Protein AF-A0A9W5Z3S5-F1 (afdb_monomer)

Structure (mmCIF, N/CA/C/O backbone):
data_AF-A0A9W5Z3S5-F1
#
_entry.id   AF-A0A9W5Z3S5-F1
#
loop_
_atom_site.group_PDB
_atom_site.id
_atom_site.type_symbol
_atom_site.label_atom_id
_atom_site.label_alt_id
_atom_site.label_comp_id
_atom_site.label_asym_id
_atom_site.label_entity_id
_atom_site.label_seq_id
_atom_site.pdbx_PDB_ins_code
_atom_site.Cartn_x
_atom_site.Cartn_y
_atom_site.Cartn_z
_atom_site.occupancy
_atom_site.B_iso_or_equiv
_atom_site.auth_seq_id
_atom_site.auth_comp_id
_atom_site.auth_asym_id
_atom_site.auth_atom_id
_atom_site.pdbx_PDB_model_num
ATOM 1 N N . MET A 1 1 ? 68.981 2.416 -78.789 1.00 39.16 1 MET A N 1
ATOM 2 C CA . MET A 1 1 ? 68.168 3.653 -78.770 1.00 39.16 1 MET A CA 1
ATOM 3 C C . MET A 1 1 ? 66.715 3.224 -78.928 1.00 39.16 1 MET A C 1
ATOM 5 O O . MET A 1 1 ? 66.293 2.998 -80.044 1.00 39.16 1 MET A O 1
ATOM 9 N N . SER A 1 2 ? 65.974 2.811 -77.896 1.00 41.66 2 SER A N 1
ATOM 10 C CA . SER A 1 2 ? 65.792 3.374 -76.546 1.00 41.66 2 SER A CA 1
ATOM 11 C C . SER A 1 2 ? 65.303 4.817 -76.600 1.00 41.66 2 SER A C 1
ATOM 13 O O . SER A 1 2 ? 66.141 5.697 -76.754 1.00 41.66 2 SER A O 1
ATOM 15 N N . SER A 1 3 ? 63.979 5.016 -76.519 1.00 38.78 3 SER A N 1
ATOM 16 C CA . SER A 1 3 ? 63.366 6.175 -75.843 1.00 38.78 3 SER A CA 1
ATOM 17 C C . SER A 1 3 ? 61.828 6.122 -75.710 1.00 38.78 3 SER A C 1
ATOM 19 O O . SER A 1 3 ? 61.294 6.991 -75.041 1.00 38.78 3 SER A O 1
ATOM 21 N N . ASP A 1 4 ? 61.104 5.129 -76.250 1.00 40.50 4 ASP A N 1
ATOM 22 C CA . ASP A 1 4 ? 59.616 5.181 -76.253 1.00 40.50 4 ASP A CA 1
ATOM 23 C C . ASP A 1 4 ? 58.896 4.116 -75.405 1.00 40.50 4 ASP A C 1
ATOM 25 O O . ASP A 1 4 ? 57.680 3.966 -75.474 1.00 40.50 4 ASP A O 1
ATOM 29 N N . LYS A 1 5 ? 59.618 3.373 -74.556 1.00 38.88 5 LYS A N 1
ATOM 30 C CA . LYS A 1 5 ? 59.015 2.364 -73.654 1.00 38.88 5 LYS A CA 1
ATOM 31 C C . LYS A 1 5 ? 59.240 2.610 -72.158 1.00 38.88 5 LYS A C 1
ATOM 33 O O . LYS A 1 5 ? 58.981 1.719 -71.359 1.00 38.88 5 LYS A O 1
ATOM 38 N N . VAL A 1 6 ? 59.687 3.806 -71.765 1.00 35.25 6 VAL A N 1
ATOM 39 C CA . VAL A 1 6 ? 60.007 4.120 -70.353 1.00 35.25 6 VAL A CA 1
ATOM 40 C C . VAL A 1 6 ? 59.070 5.170 -69.730 1.00 35.25 6 VAL A C 1
ATOM 42 O O . VAL A 1 6 ? 59.099 5.371 -68.525 1.00 35.25 6 VAL A O 1
ATOM 45 N N . GLN A 1 7 ? 58.144 5.770 -70.484 1.00 34.22 7 GLN A N 1
ATOM 46 C CA . GLN A 1 7 ? 57.227 6.796 -69.951 1.00 34.22 7 GLN A CA 1
ATOM 47 C C . GLN A 1 7 ? 55.811 6.308 -69.592 1.00 34.22 7 GLN A C 1
ATOM 49 O O . GLN A 1 7 ? 54.911 7.118 -69.400 1.00 34.22 7 GLN A O 1
ATOM 54 N N . MET A 1 8 ? 55.597 4.995 -69.448 1.00 37.12 8 MET A N 1
ATOM 55 C CA . MET A 1 8 ? 54.307 4.432 -68.999 1.00 37.12 8 MET A CA 1
ATOM 56 C C . MET A 1 8 ? 54.409 3.622 -67.695 1.00 37.12 8 MET A C 1
ATOM 58 O O . MET A 1 8 ? 53.592 2.737 -67.459 1.00 37.12 8 MET A O 1
ATOM 62 N N . ALA A 1 9 ? 55.405 3.902 -66.846 1.00 38.78 9 ALA A N 1
ATOM 63 C CA . ALA A 1 9 ? 55.656 3.125 -65.625 1.00 38.78 9 ALA A CA 1
ATOM 64 C C . ALA A 1 9 ? 55.737 3.939 -64.316 1.00 38.78 9 ALA A C 1
ATOM 66 O O . ALA A 1 9 ? 56.076 3.371 -63.285 1.00 38.78 9 ALA A O 1
ATOM 67 N N . GLU A 1 10 ? 55.369 5.224 -64.304 1.00 41.22 10 GLU A N 1
ATOM 68 C CA . GLU A 1 10 ? 55.291 6.019 -63.063 1.00 41.22 10 GLU A CA 1
ATOM 69 C C . GLU A 1 10 ? 54.027 6.889 -63.012 1.00 41.22 10 GLU A C 1
ATOM 71 O O . GLU A 1 10 ? 54.067 8.106 -62.873 1.00 41.22 10 GLU A O 1
ATOM 76 N N . ALA A 1 11 ? 52.859 6.253 -63.079 1.00 39.47 11 ALA A N 1
ATOM 77 C CA . ALA A 1 11 ? 51.664 6.801 -62.440 1.00 39.47 11 ALA A CA 1
ATOM 78 C C . ALA A 1 11 ? 51.438 6.021 -61.142 1.00 39.47 11 ALA A C 1
ATOM 80 O O . ALA A 1 11 ? 50.462 5.292 -60.979 1.00 39.47 11 ALA A O 1
ATOM 81 N N . GLY A 1 12 ? 52.416 6.119 -60.235 1.00 40.25 12 GLY A N 1
ATOM 82 C CA . GLY A 1 12 ? 52.236 5.693 -58.857 1.00 40.25 12 GLY A CA 1
ATOM 83 C C . GLY A 1 12 ? 51.022 6.424 -58.300 1.00 40.25 12 GLY A C 1
ATOM 84 O O . GLY A 1 12 ? 50.966 7.653 -58.332 1.00 40.25 12 GLY A O 1
ATOM 85 N N . ASN A 1 13 ? 50.038 5.650 -57.853 1.00 47.41 13 ASN A N 1
ATOM 86 C CA . ASN A 1 13 ? 48.844 6.115 -57.172 1.00 47.41 13 ASN A CA 1
ATOM 87 C C . ASN A 1 13 ? 49.308 6.919 -55.945 1.00 47.41 13 ASN A C 1
ATOM 89 O O . ASN A 1 13 ? 49.625 6.341 -54.905 1.00 47.41 13 ASN A O 1
ATOM 93 N N . LYS A 1 14 ? 49.475 8.242 -56.093 1.00 48.75 14 LYS A N 1
ATOM 94 C CA . LYS A 1 14 ? 49.758 9.132 -54.968 1.00 48.75 14 LYS A CA 1
ATOM 95 C C . LYS A 1 14 ? 48.580 8.954 -54.032 1.00 48.75 14 LYS A C 1
ATOM 97 O O . LYS A 1 14 ? 47.471 9.340 -54.385 1.00 48.75 14 LYS A O 1
ATOM 102 N N . ALA A 1 15 ? 48.822 8.329 -52.883 1.00 54.03 15 ALA A N 1
ATOM 103 C CA . ALA A 1 15 ? 47.864 8.319 -51.796 1.00 54.03 15 ALA A CA 1
ATOM 104 C C . ALA A 1 15 ? 47.417 9.771 -51.591 1.00 54.03 15 ALA A C 1
ATOM 106 O O . ALA A 1 15 ? 48.254 10.626 -51.288 1.00 54.03 15 ALA A O 1
ATOM 107 N N . GLU A 1 16 ? 46.143 10.061 -51.879 1.00 56.78 16 GLU A N 1
ATOM 108 C CA . GLU A 1 16 ? 45.561 11.379 -51.650 1.00 56.78 16 GLU A CA 1
ATOM 109 C C . GLU A 1 16 ? 45.885 11.762 -50.210 1.00 56.78 16 GLU A C 1
ATOM 111 O O . GLU A 1 16 ? 45.524 11.052 -49.267 1.00 56.78 16 GLU A O 1
ATOM 116 N N . ALA A 1 17 ? 46.647 12.846 -50.049 1.00 62.31 17 ALA A N 1
ATOM 117 C CA . ALA A 1 17 ? 46.918 13.387 -48.732 1.00 62.31 17 ALA A CA 1
ATOM 118 C C . ALA A 1 17 ? 45.565 13.612 -48.039 1.00 62.31 17 ALA A C 1
ATOM 120 O O . ALA A 1 17 ? 44.637 14.097 -48.698 1.00 62.31 17 ALA A O 1
ATOM 121 N N . PRO A 1 18 ? 45.420 13.244 -46.751 1.00 65.12 18 PRO A N 1
ATOM 122 C CA . PRO A 1 18 ? 44.159 13.428 -46.056 1.00 65.12 18 PRO A CA 1
ATOM 123 C C . PRO A 1 18 ? 43.725 14.890 -46.216 1.00 65.12 18 PRO A C 1
ATOM 125 O O . PRO A 1 18 ? 44.566 15.786 -46.072 1.00 65.12 18 PRO A O 1
ATOM 128 N N . PRO A 1 19 ? 42.455 15.141 -46.579 1.00 75.12 19 PRO A N 1
ATOM 129 C CA . PRO A 1 19 ? 41.992 16.484 -46.881 1.00 75.12 19 PRO A CA 1
ATOM 130 C C . PRO A 1 19 ? 42.307 17.411 -45.708 1.00 75.12 19 PRO A C 1
ATOM 132 O O . PRO A 1 19 ? 42.049 17.075 -44.549 1.00 75.12 19 PRO A O 1
ATOM 135 N N . VAL A 1 20 ? 42.902 18.566 -46.015 1.00 82.56 20 VAL A N 1
ATOM 136 C CA . VAL A 1 20 ? 43.275 19.566 -45.009 1.00 82.56 20 VAL A CA 1
ATOM 137 C C . VAL A 1 20 ? 42.016 19.978 -44.250 1.00 82.56 20 VAL A C 1
ATOM 139 O O . VAL A 1 20 ? 40.996 20.298 -44.860 1.00 82.56 20 VAL A O 1
ATOM 142 N N . ALA A 1 21 ? 42.075 19.953 -42.918 1.00 79.81 21 ALA A N 1
ATOM 143 C CA . ALA A 1 21 ? 40.956 20.370 -42.087 1.00 79.81 21 ALA A CA 1
ATOM 144 C C . ALA A 1 21 ? 40.632 21.849 -42.354 1.00 79.81 21 ALA A C 1
ATOM 146 O O . ALA A 1 21 ? 41.486 22.721 -42.191 1.00 79.81 21 ALA A O 1
ATOM 147 N N . VAL A 1 22 ? 39.397 22.121 -42.771 1.00 88.81 22 VAL A N 1
ATOM 148 C CA . VAL A 1 22 ? 38.908 23.475 -43.056 1.00 88.81 22 VAL A CA 1
ATOM 149 C C . VAL A 1 22 ? 38.037 24.003 -41.917 1.00 88.81 22 VAL A C 1
ATOM 151 O O . VAL A 1 22 ? 37.489 23.240 -41.119 1.00 88.81 22 VAL A O 1
ATOM 154 N N . SER A 1 23 ? 37.892 25.328 -41.844 1.00 84.62 23 SER A N 1
ATOM 155 C CA . SER A 1 23 ? 37.010 25.980 -40.871 1.00 84.62 23 SER A CA 1
ATOM 156 C C . SER A 1 23 ? 35.541 25.610 -41.110 1.00 84.62 23 SER A C 1
ATOM 158 O O . SER A 1 23 ? 35.117 25.380 -42.242 1.00 84.62 23 SER A O 1
ATOM 160 N N . PHE A 1 24 ? 34.723 25.608 -40.053 1.00 83.62 24 PHE A N 1
ATOM 161 C CA . PHE A 1 24 ? 33.310 25.220 -40.124 1.00 83.62 24 PHE A CA 1
ATOM 162 C C . PHE A 1 24 ? 32.522 25.994 -41.190 1.00 83.62 24 PHE A C 1
ATOM 164 O O . PHE A 1 24 ? 31.666 25.415 -41.856 1.00 83.62 24 PHE A O 1
ATOM 171 N N . PHE A 1 25 ? 32.817 27.285 -41.381 1.00 88.06 25 PHE A N 1
ATOM 172 C CA . PHE A 1 25 ? 32.123 28.159 -42.335 1.00 88.06 25 PHE A CA 1
ATOM 173 C C . PHE A 1 25 ? 32.679 28.111 -43.763 1.00 88.06 25 PHE A C 1
ATOM 175 O O . PHE A 1 25 ? 32.133 28.789 -44.636 1.00 88.06 25 PHE A O 1
ATOM 182 N N . ASP A 1 26 ? 33.682 27.271 -44.031 1.00 87.88 26 ASP A N 1
ATOM 183 C CA . ASP A 1 26 ? 34.272 27.124 -45.360 1.00 87.88 26 ASP A CA 1
ATOM 184 C C . ASP A 1 26 ? 33.186 26.796 -46.412 1.00 87.88 26 ASP A C 1
ATOM 186 O O . ASP A 1 26 ? 32.290 25.973 -46.149 1.00 87.88 26 ASP A O 1
ATOM 190 N N . PRO A 1 27 ? 33.193 27.457 -47.585 1.00 84.88 27 PRO A N 1
ATOM 191 C CA . PRO A 1 27 ? 32.271 27.163 -48.679 1.00 84.88 27 PRO A CA 1
ATOM 192 C C . PRO A 1 27 ? 32.244 25.685 -49.094 1.00 84.88 27 PRO A C 1
ATOM 194 O O . PRO A 1 27 ? 31.168 25.191 -49.445 1.00 84.88 27 PRO A O 1
ATOM 197 N N . ALA A 1 28 ? 33.365 24.963 -48.989 1.00 84.94 28 ALA A N 1
ATOM 198 C CA . ALA A 1 28 ? 33.471 23.539 -49.312 1.00 84.94 28 ALA A CA 1
ATOM 199 C C . ALA A 1 28 ? 32.547 22.664 -48.446 1.00 84.94 28 ALA A C 1
ATOM 201 O O . ALA A 1 28 ? 32.033 21.646 -48.906 1.00 84.94 28 ALA A O 1
ATOM 202 N N . LEU A 1 29 ? 32.250 23.093 -47.213 1.00 85.56 29 LEU A N 1
ATOM 203 C CA . LEU A 1 29 ? 31.350 22.388 -46.298 1.00 85.56 29 LEU A CA 1
ATOM 204 C C . LEU A 1 29 ? 29.883 22.816 -46.423 1.00 85.56 29 LEU A C 1
ATOM 206 O O . LEU A 1 29 ? 29.044 22.292 -45.697 1.00 85.56 29 LEU A O 1
ATOM 210 N N . LYS A 1 30 ? 29.512 23.743 -47.318 1.00 84.19 30 LYS A N 1
ATOM 211 C CA . LYS A 1 30 ? 28.140 24.291 -47.387 1.00 84.19 30 LYS A CA 1
ATOM 212 C C . LYS A 1 30 ? 27.065 23.214 -47.591 1.00 84.19 30 LYS A C 1
ATOM 214 O O . LYS A 1 30 ? 26.027 23.258 -46.927 1.00 84.19 30 LYS A O 1
ATOM 219 N N . ALA A 1 31 ? 27.310 22.247 -48.478 1.00 87.50 31 ALA A N 1
ATOM 220 C CA . ALA A 1 31 ? 26.387 21.138 -48.732 1.00 87.50 31 ALA A CA 1
ATOM 221 C C . ALA A 1 31 ? 26.299 20.187 -47.526 1.00 87.50 31 ALA A C 1
ATOM 223 O O . ALA A 1 31 ? 25.201 19.857 -47.071 1.00 87.50 31 ALA A O 1
ATOM 224 N N . THR A 1 32 ? 27.451 19.828 -46.954 1.00 88.50 32 THR A N 1
ATOM 225 C CA . THR A 1 32 ? 27.550 18.978 -45.762 1.00 88.50 32 THR A CA 1
ATOM 226 C C . THR A 1 32 ? 26.874 19.626 -44.557 1.00 88.50 32 THR A C 1
ATOM 228 O O . THR A 1 32 ? 26.037 18.986 -43.932 1.00 88.50 32 THR A O 1
ATOM 231 N N . ARG A 1 33 ? 27.124 20.915 -44.280 1.00 90.81 33 ARG A N 1
ATOM 232 C CA . ARG A 1 33 ? 26.453 21.679 -43.215 1.00 90.81 33 ARG A CA 1
ATOM 233 C C . ARG A 1 33 ? 24.939 21.619 -43.359 1.00 90.81 33 ARG A C 1
ATOM 235 O O . ARG A 1 33 ? 24.258 21.310 -42.391 1.00 90.81 33 ARG A O 1
ATOM 242 N N . ARG A 1 34 ? 24.399 21.884 -44.555 1.00 88.62 34 ARG A N 1
ATOM 243 C CA . ARG A 1 34 ? 22.945 21.845 -44.786 1.00 88.62 34 ARG A CA 1
ATOM 244 C C . ARG A 1 34 ? 22.368 20.455 -44.511 1.00 88.62 34 ARG A C 1
ATOM 246 O O . ARG A 1 34 ? 21.330 20.358 -43.864 1.00 88.62 34 ARG A O 1
ATOM 253 N N . SER A 1 35 ? 23.045 19.402 -44.970 1.00 91.88 35 SER A N 1
ATOM 254 C CA . SER A 1 35 ? 22.643 18.017 -44.702 1.00 91.88 35 SER A CA 1
ATOM 255 C C . SER A 1 35 ? 22.682 17.700 -43.204 1.00 91.88 35 SER A C 1
ATOM 257 O O . SER A 1 35 ? 21.705 17.191 -42.661 1.00 91.88 35 SER A O 1
ATOM 259 N N . VAL A 1 36 ? 23.761 18.087 -42.515 1.00 93.44 36 VAL A N 1
ATOM 260 C CA . VAL A 1 36 ? 23.936 17.887 -41.070 1.00 93.44 36 VAL A CA 1
ATOM 261 C C . VAL A 1 36 ? 22.861 18.621 -40.279 1.00 93.44 36 VAL A C 1
ATOM 263 O O . VAL A 1 36 ? 22.208 17.992 -39.460 1.00 93.44 36 VAL A O 1
ATOM 266 N N . PHE A 1 37 ? 22.610 19.907 -40.539 1.00 93.12 37 PHE A N 1
ATOM 267 C CA . PHE A 1 37 ? 21.570 20.662 -39.831 1.00 93.12 37 PHE A CA 1
ATOM 268 C C . PHE A 1 37 ? 20.171 20.099 -40.076 1.00 93.12 37 PHE A C 1
ATOM 270 O O . PHE A 1 37 ? 19.366 20.061 -39.150 1.00 93.12 37 PHE A O 1
ATOM 277 N N . PHE A 1 38 ? 19.878 19.627 -41.290 1.00 93.56 38 PHE A N 1
ATOM 278 C CA . PHE A 1 38 ? 18.588 19.008 -41.584 1.00 93.56 38 PHE A CA 1
ATOM 279 C C . PHE A 1 38 ? 18.421 17.666 -40.861 1.00 93.56 38 PHE A C 1
ATOM 281 O O . PHE A 1 38 ? 17.389 17.421 -40.239 1.00 93.56 38 PHE A O 1
ATOM 288 N N . GLN A 1 39 ? 19.440 16.803 -40.898 1.00 92.88 39 GLN A N 1
ATOM 289 C CA . GLN A 1 39 ? 19.418 15.524 -40.188 1.00 92.88 39 GLN A CA 1
ATOM 290 C C . GLN A 1 39 ? 19.378 15.724 -38.672 1.00 92.88 39 GLN A C 1
ATOM 292 O O . GLN A 1 39 ? 18.577 15.081 -38.003 1.00 92.88 39 GLN A O 1
ATOM 297 N N . TRP A 1 40 ? 20.183 16.644 -38.142 1.00 94.56 40 TRP A N 1
ATOM 298 C CA . TRP A 1 40 ? 20.197 17.016 -36.731 1.00 94.56 40 TRP A CA 1
ATOM 299 C C . TRP A 1 40 ? 18.841 17.562 -36.293 1.00 94.56 40 TRP A C 1
ATOM 301 O O . TRP A 1 40 ? 18.263 17.030 -35.354 1.00 94.56 40 TRP A O 1
ATOM 311 N N . GLY A 1 41 ? 18.287 18.541 -37.012 1.00 95.81 41 GLY A N 1
ATOM 312 C CA . GLY A 1 41 ? 16.987 19.128 -36.694 1.00 95.81 41 GLY A CA 1
ATOM 313 C C . GLY A 1 41 ? 15.860 18.098 -36.736 1.00 95.81 41 GLY A C 1
ATOM 314 O O . GLY A 1 41 ? 15.042 18.052 -35.823 1.00 95.81 41 GLY A O 1
ATOM 315 N N . ARG A 1 42 ? 15.854 17.206 -37.738 1.00 95.00 42 ARG A N 1
ATOM 316 C CA . ARG A 1 42 ? 14.889 16.098 -37.816 1.00 95.00 42 ARG A CA 1
ATOM 317 C C . ARG A 1 42 ? 15.027 15.134 -36.637 1.00 95.00 42 ARG A C 1
ATOM 319 O O . ARG A 1 42 ? 14.017 14.733 -36.069 1.00 95.00 42 ARG A O 1
ATOM 326 N N . THR A 1 43 ? 16.252 14.763 -36.271 1.00 93.38 43 THR A N 1
ATOM 327 C CA . THR A 1 43 ? 16.513 13.862 -35.140 1.00 93.38 43 THR A CA 1
ATOM 328 C C . THR A 1 43 ? 16.135 14.512 -33.811 1.00 93.38 43 THR A C 1
ATOM 330 O O . THR A 1 43 ? 15.469 13.876 -33.003 1.00 93.38 43 THR A O 1
ATOM 333 N N . VAL A 1 44 ? 16.488 15.782 -33.594 1.00 96.25 44 VAL A N 1
ATOM 334 C CA . VAL A 1 44 ? 16.119 16.537 -32.388 1.00 96.25 44 VAL A CA 1
ATOM 335 C C . VAL A 1 44 ? 14.608 16.689 -32.290 1.00 96.25 44 VAL A C 1
ATOM 337 O O . VAL A 1 44 ? 14.056 16.420 -31.233 1.00 96.25 44 VAL A O 1
ATOM 340 N N . LEU A 1 45 ? 13.922 17.037 -33.382 1.00 96.12 45 LEU A N 1
ATOM 341 C CA . LEU A 1 45 ? 12.462 17.131 -33.392 1.00 96.12 45 LEU A CA 1
ATOM 342 C C . LEU A 1 45 ? 11.814 15.793 -33.024 1.00 96.12 45 LEU A C 1
ATOM 344 O O . LEU A 1 45 ? 10.903 15.765 -32.203 1.00 96.12 45 LEU A O 1
ATOM 348 N N . LEU A 1 46 ? 12.307 14.686 -33.590 1.00 95.31 46 LEU A N 1
ATOM 349 C CA . LEU A 1 46 ? 11.826 13.347 -33.253 1.00 95.31 46 LEU A CA 1
ATOM 350 C C . LEU A 1 46 ? 12.042 13.042 -31.767 1.00 95.31 46 LEU A C 1
ATOM 352 O O . LEU A 1 46 ? 11.119 12.561 -31.119 1.00 95.31 46 LEU A O 1
ATOM 356 N N . LEU A 1 47 ? 13.212 13.368 -31.211 1.00 93.06 47 LEU A N 1
ATOM 357 C CA . LEU A 1 47 ? 13.489 13.204 -29.782 1.00 93.06 47 LEU A CA 1
ATOM 358 C C . LEU A 1 47 ? 12.587 14.088 -28.914 1.00 93.06 47 LEU A C 1
ATOM 360 O O . LEU A 1 47 ? 12.069 13.606 -27.916 1.00 93.06 47 LEU A O 1
ATOM 364 N N . CYS A 1 48 ? 12.342 15.343 -29.293 1.00 94.88 48 CYS A N 1
ATOM 365 C CA . CYS A 1 48 ? 11.425 16.230 -28.576 1.00 94.88 48 CYS A CA 1
ATOM 366 C C . CYS A 1 48 ? 9.997 15.673 -28.564 1.00 94.88 48 CYS A C 1
ATOM 368 O O . CYS A 1 48 ? 9.370 15.640 -27.510 1.00 94.88 48 CYS A O 1
ATOM 370 N N . VAL A 1 49 ? 9.497 15.197 -29.710 1.00 95.38 49 VAL A N 1
ATOM 371 C CA . VAL A 1 49 ? 8.176 14.553 -29.798 1.00 95.38 49 VAL A CA 1
ATOM 372 C C . VAL A 1 49 ? 8.146 13.283 -28.954 1.00 95.38 49 VAL A C 1
ATOM 374 O O . VAL A 1 49 ? 7.208 13.083 -28.197 1.00 95.38 49 VAL A O 1
ATOM 377 N N . PHE A 1 50 ? 9.186 12.453 -29.023 1.00 92.19 50 PHE A N 1
ATOM 378 C CA . PHE A 1 50 ? 9.288 11.229 -28.231 1.00 92.19 50 PHE A CA 1
ATOM 379 C C . PHE A 1 50 ? 9.284 11.512 -26.726 1.00 92.19 50 PHE A C 1
ATOM 381 O O . PHE A 1 50 ? 8.558 10.853 -25.986 1.00 92.19 50 PHE A O 1
ATOM 388 N N . ILE A 1 51 ? 10.034 12.525 -26.281 1.00 92.00 51 ILE A N 1
ATOM 389 C CA . ILE A 1 51 ? 10.015 12.997 -24.895 1.00 92.00 51 ILE A CA 1
ATOM 390 C C . ILE A 1 51 ? 8.603 13.455 -24.536 1.00 92.00 51 ILE A C 1
ATOM 392 O O . ILE A 1 51 ? 8.060 12.976 -23.554 1.00 92.00 51 ILE A O 1
ATOM 396 N N . LEU A 1 52 ? 7.956 14.305 -25.333 1.00 93.31 52 LEU A N 1
ATOM 397 C CA . LEU A 1 52 ? 6.594 14.750 -25.027 1.00 93.31 52 LEU A CA 1
ATOM 398 C C . LEU A 1 52 ? 5.584 13.597 -24.998 1.00 93.31 52 LEU A C 1
ATOM 400 O O . LEU A 1 52 ? 4.693 13.616 -24.160 1.00 93.31 52 LEU A O 1
ATOM 404 N N . CYS A 1 53 ? 5.713 12.584 -25.854 1.00 91.50 53 CYS A N 1
ATOM 405 C CA . CYS A 1 53 ? 4.804 11.439 -25.877 1.00 91.50 53 CYS A CA 1
ATOM 406 C C . CYS A 1 53 ? 5.026 10.473 -24.710 1.00 91.50 53 CYS A C 1
ATOM 408 O O . CYS A 1 53 ? 4.055 10.023 -24.116 1.00 91.50 53 CYS A O 1
ATOM 410 N N . ILE A 1 54 ? 6.277 10.129 -24.394 1.00 88.31 54 ILE A N 1
ATOM 411 C CA . ILE A 1 54 ? 6.579 9.122 -23.367 1.00 88.31 54 ILE A CA 1
ATOM 412 C C . ILE A 1 54 ? 6.702 9.754 -21.993 1.00 88.31 54 ILE A C 1
ATOM 414 O O . ILE A 1 54 ? 6.133 9.247 -21.033 1.00 88.31 54 ILE A O 1
ATOM 418 N N . LEU A 1 55 ? 7.436 10.859 -21.884 1.00 86.94 55 LEU A N 1
ATOM 419 C CA . LEU A 1 55 ? 7.676 11.494 -20.599 1.00 86.94 55 LEU A CA 1
ATOM 420 C C . LEU A 1 55 ? 6.362 12.020 -20.015 1.00 86.94 5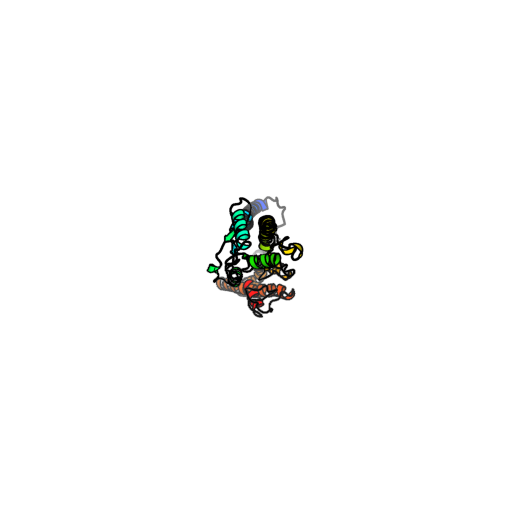5 LEU A C 1
ATOM 422 O O . LEU A 1 55 ? 6.142 11.856 -18.825 1.00 86.94 55 LEU A O 1
ATOM 426 N N . SER A 1 56 ? 5.437 12.530 -20.837 1.00 90.81 56 SER A N 1
ATOM 427 C CA . SER A 1 56 ? 4.118 12.955 -20.346 1.00 90.81 56 SER A CA 1
ATOM 428 C C . SER A 1 56 ? 3.309 11.839 -19.683 1.00 90.81 56 SER A C 1
ATOM 430 O O . SER A 1 56 ? 2.492 12.160 -18.828 1.00 90.81 56 SER A O 1
ATOM 432 N N . LEU A 1 57 ? 3.555 10.555 -19.985 1.00 87.75 57 LEU A N 1
ATOM 433 C CA . LEU A 1 57 ? 2.876 9.439 -19.314 1.00 87.75 57 LEU A CA 1
ATOM 434 C C . LEU A 1 57 ? 3.170 9.427 -17.812 1.00 87.75 57 LEU A C 1
ATOM 436 O O . LEU A 1 57 ? 2.255 9.230 -17.020 1.00 87.75 57 LEU A O 1
ATOM 440 N N . PHE A 1 58 ? 4.417 9.697 -17.411 1.00 83.75 58 PHE A N 1
ATOM 441 C CA . PHE A 1 58 ? 4.789 9.744 -15.995 1.00 83.75 58 PHE A CA 1
ATOM 442 C C . PHE A 1 58 ? 4.044 10.864 -15.253 1.00 83.75 58 PHE A C 1
ATOM 444 O O . PHE A 1 58 ? 3.499 10.640 -14.177 1.00 83.75 58 PHE A O 1
ATOM 451 N N . TRP A 1 59 ? 3.950 12.053 -15.859 1.00 87.00 59 TRP A N 1
ATOM 452 C CA . TRP A 1 59 ? 3.208 13.176 -15.280 1.00 87.00 59 TRP A CA 1
ATOM 453 C C . TRP A 1 59 ? 1.703 12.904 -15.291 1.00 87.00 59 TRP A C 1
ATOM 455 O O . TRP A 1 59 ? 1.025 13.233 -14.326 1.00 87.00 59 TRP A O 1
ATOM 465 N N . ALA A 1 60 ? 1.178 12.282 -16.349 1.00 87.19 60 ALA A N 1
ATOM 466 C CA . ALA A 1 60 ? -0.244 11.986 -16.488 1.00 87.19 60 ALA A CA 1
ATOM 467 C C . ALA A 1 60 ? -0.755 11.024 -15.407 1.00 87.19 60 ALA A C 1
ATOM 469 O O . ALA A 1 60 ? -1.874 11.206 -14.936 1.00 87.19 60 ALA A O 1
ATOM 470 N N . VAL A 1 61 ? 0.059 10.048 -14.984 1.00 84.19 61 VAL A N 1
ATOM 471 C CA . VAL A 1 61 ? -0.295 9.130 -13.886 1.00 84.19 61 VAL A CA 1
ATOM 472 C C . VAL A 1 61 ? -0.497 9.884 -12.567 1.00 84.19 61 VAL A C 1
ATOM 474 O O . VAL A 1 61 ? -1.400 9.540 -11.814 1.00 84.19 61 VAL A O 1
ATOM 477 N N . GLN A 1 62 ? 0.280 10.942 -12.315 1.00 84.75 62 GLN A N 1
ATOM 478 C CA . GLN A 1 62 ? 0.197 11.715 -11.069 1.00 84.75 62 GLN A CA 1
ATOM 479 C C . GLN A 1 62 ? -0.732 12.933 -11.145 1.00 84.75 62 GLN A C 1
ATOM 481 O O . GLN A 1 62 ? -1.232 13.395 -10.125 1.00 84.75 62 GLN A O 1
ATOM 486 N N . PHE A 1 63 ? -1.010 13.447 -12.346 1.00 85.94 63 PHE A N 1
ATOM 487 C CA . PHE A 1 63 ? -1.740 14.703 -12.555 1.00 85.94 63 PHE A CA 1
ATOM 488 C C . PHE A 1 63 ? -3.146 14.734 -11.930 1.00 85.94 63 PHE A C 1
ATOM 490 O O . PHE A 1 63 ? -3.668 15.808 -11.651 1.00 85.94 63 PHE A O 1
ATOM 497 N N . GLN A 1 64 ? -3.768 13.572 -11.726 1.00 83.94 64 GLN A N 1
ATOM 498 C CA . GLN A 1 64 ? -5.107 13.444 -11.146 1.00 83.94 64 GLN A CA 1
ATOM 499 C C . GLN A 1 64 ? -5.135 12.586 -9.876 1.00 83.94 64 GLN A C 1
ATOM 501 O O . GLN A 1 64 ? -6.216 12.149 -9.490 1.00 83.94 64 GLN A O 1
ATOM 506 N N . ALA A 1 65 ? -3.992 12.335 -9.230 1.00 84.56 65 ALA A N 1
ATOM 507 C CA . ALA A 1 65 ? -3.911 11.430 -8.082 1.00 84.56 65 ALA A CA 1
ATOM 508 C C . ALA A 1 65 ? -4.916 11.789 -6.969 1.00 84.56 65 ALA A C 1
ATOM 510 O O . ALA A 1 65 ? -5.707 10.933 -6.576 1.00 84.56 65 ALA A O 1
ATOM 511 N N . GLU A 1 66 ? -4.983 13.063 -6.567 1.00 85.88 66 GLU A N 1
ATOM 512 C CA . GLU A 1 66 ? -5.898 13.555 -5.519 1.00 85.88 66 GLU A CA 1
ATOM 513 C C . GLU A 1 66 ? -7.374 13.310 -5.868 1.00 85.88 66 GLU A C 1
ATOM 515 O O . GLU A 1 66 ? -8.139 12.750 -5.085 1.00 85.88 66 GLU A O 1
ATOM 520 N N . SER A 1 67 ? -7.768 13.590 -7.115 1.00 86.62 67 SER A N 1
ATOM 521 C CA . SER A 1 67 ? -9.134 13.323 -7.598 1.00 86.62 67 SER A CA 1
ATOM 522 C C . SER A 1 67 ? -9.492 11.830 -7.677 1.00 86.62 67 SER A C 1
ATOM 524 O O . SER A 1 67 ? -10.647 11.473 -7.918 1.00 86.62 67 SER A O 1
ATOM 526 N N . ARG A 1 68 ? -8.500 10.945 -7.524 1.00 88.38 68 ARG A N 1
ATOM 527 C CA . ARG A 1 68 ? -8.638 9.487 -7.589 1.00 88.38 68 ARG A CA 1
ATOM 528 C C . ARG A 1 68 ? -8.474 8.820 -6.228 1.00 88.38 68 ARG A C 1
ATOM 530 O O . ARG A 1 68 ? -8.614 7.602 -6.180 1.00 88.38 68 ARG A O 1
ATOM 537 N N . PHE A 1 69 ? -8.272 9.556 -5.132 1.00 89.81 69 PHE A N 1
ATOM 538 C CA . PHE A 1 69 ? -8.261 8.970 -3.785 1.00 89.81 69 PHE A CA 1
ATOM 539 C C . PHE A 1 69 ? -9.507 8.125 -3.461 1.00 89.81 69 PHE A C 1
ATOM 541 O O . PHE A 1 69 ? -9.335 7.048 -2.886 1.00 89.81 69 PHE A O 1
ATOM 548 N N . PRO A 1 70 ? -10.726 8.462 -3.935 1.00 90.88 70 PRO A N 1
ATOM 549 C CA . PRO A 1 70 ? -11.889 7.591 -3.753 1.00 90.88 70 PRO A CA 1
ATOM 550 C C . PRO A 1 70 ? -11.785 6.219 -4.446 1.00 90.88 70 PRO A C 1
ATOM 552 O O . PRO A 1 70 ? -12.572 5.324 -4.154 1.00 90.88 70 PRO A O 1
ATOM 555 N N . ALA A 1 71 ? -10.837 6.021 -5.369 1.00 90.50 71 ALA A N 1
ATOM 556 C CA . ALA A 1 71 ? -10.568 4.715 -5.972 1.00 90.50 71 ALA A CA 1
ATOM 557 C C . ALA A 1 71 ? -9.753 3.789 -5.049 1.00 90.50 71 ALA A C 1
ATOM 559 O O . ALA A 1 71 ? -9.751 2.577 -5.256 1.00 90.50 71 ALA A O 1
ATOM 560 N N . LEU A 1 72 ? -9.078 4.332 -4.027 1.00 91.69 72 LEU A N 1
ATOM 561 C CA . LEU A 1 72 ? -8.399 3.547 -2.996 1.00 91.69 72 LEU A CA 1
ATOM 562 C C . LEU A 1 72 ? -9.440 3.034 -2.003 1.00 91.69 72 LEU A C 1
ATOM 564 O O . LEU A 1 72 ? -9.835 3.731 -1.069 1.00 91.69 72 LEU A O 1
ATOM 568 N N . THR A 1 73 ? -9.917 1.814 -2.243 1.00 94.31 73 THR A N 1
ATOM 569 C CA . THR A 1 73 ? -10.999 1.227 -1.455 1.00 94.31 73 THR A CA 1
ATOM 570 C C . THR A 1 73 ? -10.537 0.853 -0.048 1.00 94.31 73 THR A C 1
ATOM 572 O O . THR A 1 73 ? -9.599 0.068 0.117 1.00 94.31 73 THR A O 1
ATOM 575 N N . VAL A 1 74 ? -11.248 1.362 0.959 1.00 96.75 74 VAL A N 1
ATOM 576 C CA . VAL A 1 74 ? -11.095 0.996 2.369 1.00 96.75 74 VAL A CA 1
ATOM 577 C C . VAL A 1 74 ? -12.401 0.402 2.870 1.00 96.75 74 VAL A C 1
ATOM 579 O O . VAL A 1 74 ? -13.450 1.043 2.811 1.00 96.75 74 VAL A O 1
ATOM 582 N N . TRP A 1 75 ? -12.368 -0.830 3.363 1.00 97.62 75 TRP A N 1
ATOM 583 C CA . TRP A 1 75 ? -13.572 -1.451 3.910 1.00 97.62 75 TRP A CA 1
ATOM 584 C C . TRP A 1 75 ? -13.778 -1.085 5.364 1.00 97.62 75 TRP A C 1
ATOM 586 O O . TRP A 1 75 ? -12.824 -1.015 6.122 1.00 97.62 75 TRP A O 1
ATOM 596 N N . VAL A 1 76 ? -15.026 -0.887 5.760 1.00 97.50 76 VAL A N 1
ATOM 597 C CA . VAL A 1 76 ? -15.406 -0.689 7.159 1.00 97.50 76 VAL A CA 1
ATOM 598 C C . VAL A 1 76 ? -16.359 -1.815 7.514 1.00 97.50 76 VAL A C 1
ATOM 600 O O . VAL A 1 76 ? -17.432 -1.926 6.917 1.00 97.50 76 VAL A O 1
ATOM 603 N N . VAL A 1 77 ? -15.942 -2.682 8.432 1.00 97.38 77 VAL A N 1
ATOM 604 C CA . VAL A 1 77 ? -16.703 -3.863 8.843 1.00 97.38 77 VAL A CA 1
ATOM 605 C C . VAL A 1 77 ? -16.997 -3.756 10.328 1.00 97.38 77 VAL A C 1
ATOM 607 O O . VAL A 1 77 ? -16.086 -3.763 11.157 1.00 97.38 77 VAL A O 1
ATOM 610 N N . ASP A 1 78 ? -18.280 -3.641 10.652 1.00 96.00 78 ASP A N 1
ATOM 611 C CA . ASP A 1 78 ? -18.744 -3.477 12.023 1.00 96.00 78 ASP A CA 1
ATOM 612 C C . ASP A 1 78 ? -19.209 -4.810 12.620 1.00 96.00 78 ASP A C 1
ATOM 614 O O . ASP A 1 78 ? -20.293 -5.289 12.285 1.00 96.00 78 ASP A O 1
ATOM 618 N N . PHE A 1 79 ? -18.406 -5.406 13.507 1.00 95.19 79 PHE A N 1
ATOM 619 C CA . PHE A 1 79 ? -18.801 -6.605 14.251 1.00 95.19 79 PHE A CA 1
ATOM 620 C C . PHE A 1 79 ? -19.415 -6.295 15.627 1.00 95.19 79 PHE A C 1
ATOM 622 O O . PHE A 1 79 ? -19.833 -7.237 16.312 1.00 95.19 79 PHE A O 1
ATOM 629 N N . ASP A 1 80 ? -19.463 -5.029 16.055 1.00 94.38 80 ASP A N 1
ATOM 630 C CA . ASP A 1 80 ? -19.849 -4.604 17.406 1.00 94.38 80 ASP A CA 1
ATOM 631 C C . ASP A 1 80 ? -21.264 -5.079 17.759 1.00 94.38 80 ASP A C 1
ATOM 633 O O . ASP A 1 80 ? -22.241 -4.751 17.084 1.00 94.38 80 ASP A O 1
ATOM 637 N N . GLY A 1 81 ? -21.385 -5.911 18.797 1.00 87.75 81 GLY A N 1
ATOM 638 C CA . GLY A 1 81 ? -22.673 -6.482 19.207 1.00 87.75 81 GLY A CA 1
ATOM 639 C C . GLY A 1 81 ? -23.335 -7.410 18.172 1.00 87.75 81 GLY A C 1
ATOM 640 O O . GLY A 1 81 ? -24.497 -7.767 18.334 1.00 87.75 81 GLY A O 1
ATOM 641 N N . GLN A 1 82 ? -22.639 -7.830 17.108 1.00 86.25 82 GLN A N 1
ATOM 642 C CA . GLN A 1 82 ? -23.190 -8.716 16.063 1.00 86.25 82 GLN A CA 1
ATOM 643 C C . GLN A 1 82 ? -22.879 -10.204 16.310 1.00 86.25 82 GLN A C 1
ATOM 645 O O . GLN A 1 82 ? -23.555 -11.091 15.779 1.00 86.25 82 GLN A O 1
ATOM 650 N N . LEU A 1 83 ? -21.851 -10.502 17.112 1.00 86.88 83 LEU A N 1
ATOM 651 C CA . LEU A 1 83 ? -21.377 -11.862 17.397 1.00 86.88 83 LEU A CA 1
ATOM 652 C C . LEU A 1 83 ? -21.711 -12.290 18.826 1.00 86.88 83 LEU A C 1
ATOM 654 O O . LEU A 1 83 ? -21.780 -11.468 19.736 1.00 86.88 83 LEU A O 1
ATOM 658 N N . G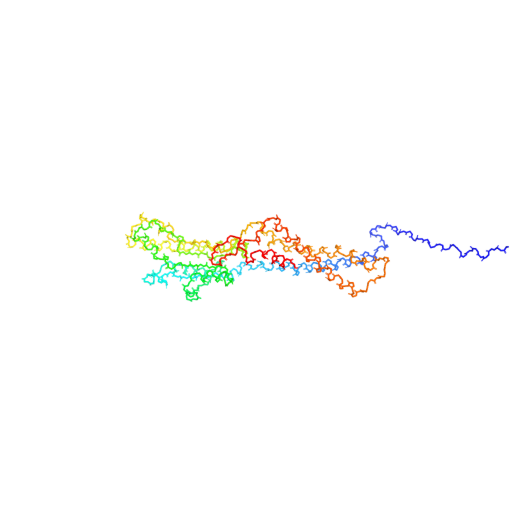LU A 1 84 ? -21.895 -13.594 19.035 1.00 83.88 84 GLU A N 1
ATOM 659 C CA . GLU A 1 84 ? -21.979 -14.160 20.387 1.00 83.88 84 GLU A CA 1
ATOM 660 C C . GLU A 1 84 ? -20.633 -13.985 21.115 1.00 83.88 84 GLU A C 1
ATOM 662 O O . GLU A 1 84 ? -19.590 -14.154 20.476 1.00 83.88 84 GLU A O 1
ATOM 667 N N . PRO A 1 85 ? -20.611 -13.679 22.428 1.00 86.06 85 PRO A N 1
ATOM 668 C CA . PRO A 1 85 ? -21.742 -13.548 23.363 1.00 86.06 85 PRO A CA 1
ATOM 669 C C . PRO A 1 85 ? -22.394 -12.146 23.433 1.00 86.06 85 PRO A C 1
ATOM 671 O O . PRO A 1 85 ? -23.226 -11.897 24.303 1.00 86.06 85 PRO A O 1
ATOM 674 N N . TYR A 1 86 ? -22.021 -11.211 22.556 1.00 86.62 86 TYR A N 1
ATOM 675 C CA . TYR A 1 86 ? -22.353 -9.782 22.668 1.00 86.62 86 TYR A CA 1
ATOM 676 C C . TYR A 1 86 ? -23.641 -9.355 21.942 1.00 86.62 86 TYR A C 1
ATOM 678 O O . TYR A 1 86 ? -24.006 -8.185 21.993 1.00 86.62 86 TYR A O 1
ATOM 686 N N . ARG A 1 87 ? -24.379 -10.287 21.318 1.00 81.94 87 ARG A N 1
ATOM 687 C CA . ARG A 1 87 ? -25.622 -9.998 20.563 1.00 81.94 87 ARG A CA 1
ATOM 688 C C . ARG A 1 87 ? -26.731 -9.317 21.360 1.00 81.94 87 ARG A C 1
ATOM 690 O O . ARG A 1 87 ? -27.611 -8.691 20.779 1.00 81.94 87 ARG A O 1
ATOM 697 N N . ASN A 1 88 ? -26.723 -9.482 22.679 1.00 80.19 88 ASN A N 1
ATOM 698 C CA . ASN A 1 88 ? -27.744 -8.915 23.558 1.00 80.19 88 ASN A CA 1
ATOM 699 C C . ASN A 1 88 ? -27.431 -7.474 23.987 1.00 80.19 88 ASN A C 1
ATOM 701 O O . ASN A 1 88 ? -28.236 -6.857 24.685 1.00 80.19 88 ASN A O 1
ATOM 705 N N . GLU A 1 89 ? -26.273 -6.939 23.604 1.00 81.12 89 GLU A N 1
ATOM 706 C CA . GLU A 1 89 ? -25.872 -5.579 23.932 1.00 81.12 89 GLU A CA 1
ATOM 707 C C . GLU A 1 89 ? -26.223 -4.609 22.803 1.00 81.12 89 GLU A C 1
ATOM 709 O O . GLU A 1 89 ? -26.134 -4.937 21.626 1.00 81.12 89 GLU A O 1
ATOM 714 N N . THR A 1 90 ? -26.632 -3.389 23.157 1.00 88.19 90 THR A N 1
ATOM 715 C CA . THR A 1 90 ? -26.899 -2.332 22.173 1.00 88.19 90 THR A CA 1
ATOM 716 C C . THR A 1 90 ? -25.571 -1.712 21.726 1.00 88.19 90 THR A C 1
ATOM 718 O O . THR A 1 90 ? -24.963 -1.028 22.560 1.00 88.19 90 THR A O 1
ATOM 721 N N . PRO A 1 91 ? -25.121 -1.904 20.473 1.00 91.38 91 PRO A N 1
ATOM 722 C CA . PRO A 1 91 ? -23.834 -1.391 20.018 1.00 91.38 91 PRO A CA 1
ATOM 723 C C . PRO A 1 91 ? -23.862 0.137 19.920 1.00 91.38 91 PRO A C 1
ATOM 725 O O . PRO A 1 91 ? -24.850 0.729 19.482 1.00 91.38 91 PRO A O 1
ATOM 728 N N . ILE A 1 92 ? -22.778 0.780 20.348 1.00 92.56 92 ILE A N 1
ATOM 729 C CA . ILE A 1 92 ? -22.588 2.238 20.276 1.00 92.56 92 ILE A CA 1
ATOM 730 C C . ILE A 1 92 ? -21.302 2.617 19.541 1.00 92.56 92 ILE A C 1
ATOM 732 O O . ILE A 1 92 ? -21.250 3.690 18.944 1.00 92.56 92 ILE A O 1
ATOM 736 N N . VAL A 1 93 ? -20.275 1.762 19.578 1.00 93.44 93 VAL A N 1
ATOM 737 C CA . VAL A 1 93 ? -18.975 2.039 18.958 1.00 93.44 93 VAL A CA 1
ATOM 738 C C . VAL A 1 93 ? -19.065 1.816 17.453 1.00 93.44 93 VAL A C 1
ATOM 740 O O . VAL A 1 93 ? -18.772 2.734 16.690 1.00 93.44 93 VAL A O 1
ATOM 743 N N . GLY A 1 94 ? -19.545 0.648 17.029 1.00 93.25 94 GLY A N 1
ATOM 744 C CA . GLY A 1 94 ? -19.746 0.297 15.622 1.00 93.25 94 GLY A CA 1
ATOM 745 C C . GLY A 1 94 ? -20.557 1.331 14.838 1.00 93.25 94 GLY A C 1
ATOM 746 O O . GLY A 1 94 ? -20.030 1.934 13.893 1.00 93.25 94 GLY A O 1
ATOM 747 N N . PRO A 1 95 ? -21.781 1.666 15.295 1.00 94.69 95 PRO A N 1
ATOM 748 C CA . PRO A 1 95 ? -22.597 2.702 14.674 1.00 94.69 95 PRO A CA 1
ATOM 749 C C . PRO A 1 95 ? -21.901 4.065 14.588 1.00 94.69 95 PRO A C 1
ATOM 751 O O . PRO A 1 95 ? -21.999 4.727 13.558 1.00 94.69 95 PRO A O 1
ATOM 754 N N . ALA A 1 96 ? -21.145 4.474 15.615 1.00 94.94 96 ALA A N 1
ATOM 755 C CA . ALA A 1 96 ? -20.415 5.742 15.590 1.00 94.94 96 ALA A CA 1
ATOM 756 C C . ALA A 1 96 ? -19.321 5.772 14.512 1.00 94.94 96 ALA A C 1
ATOM 758 O O . ALA A 1 96 ? -19.158 6.794 13.846 1.00 94.94 96 ALA A O 1
ATOM 759 N N . VAL A 1 97 ? -18.608 4.660 14.301 1.00 96.06 97 VAL A N 1
ATOM 760 C CA . VAL A 1 97 ? -17.622 4.541 13.215 1.00 96.06 97 VAL A CA 1
ATOM 761 C C . VAL A 1 97 ? -18.313 4.638 11.857 1.00 96.06 97 VAL A C 1
ATOM 763 O O . VAL A 1 97 ? -17.903 5.440 11.020 1.00 96.06 97 VAL A O 1
ATOM 766 N N . THR A 1 98 ? -19.387 3.873 11.642 1.00 95.94 98 THR A N 1
ATOM 767 C CA . THR A 1 98 ? -20.110 3.880 10.357 1.00 95.94 98 THR A CA 1
ATOM 768 C C . THR A 1 98 ? -20.726 5.241 10.026 1.00 95.94 98 THR A C 1
ATOM 770 O O . THR A 1 98 ? -20.693 5.666 8.875 1.00 95.94 98 THR A O 1
ATOM 773 N N . GLU A 1 99 ? -21.223 5.965 11.028 1.00 95.69 99 GLU A N 1
ATOM 774 C CA . GLU A 1 99 ? -21.811 7.294 10.865 1.00 95.69 99 GLU A CA 1
ATOM 775 C C . GLU A 1 99 ? -20.765 8.348 10.480 1.00 95.69 99 GLU A C 1
ATOM 777 O O . GLU A 1 99 ? -20.998 9.162 9.590 1.00 95.69 99 GLU A O 1
ATOM 782 N N . VAL A 1 100 ? -19.581 8.309 11.095 1.00 95.62 100 VAL A N 1
ATOM 783 C CA . VAL A 1 100 ? -18.468 9.203 10.731 1.00 95.62 100 VAL A CA 1
ATOM 784 C C . VAL A 1 100 ? -17.977 8.910 9.317 1.00 95.62 100 VAL A C 1
ATOM 786 O O . VAL A 1 100 ? -17.707 9.834 8.556 1.00 95.62 100 VAL A O 1
ATOM 789 N N . VAL A 1 101 ? -17.921 7.635 8.932 1.00 95.88 101 VAL A N 1
ATOM 790 C CA . VAL A 1 101 ? -17.582 7.230 7.563 1.00 95.88 101 VAL A CA 1
ATOM 791 C C . VAL A 1 101 ? -18.600 7.769 6.557 1.00 95.88 101 VAL A C 1
ATOM 793 O O . VAL A 1 101 ? -18.194 8.320 5.538 1.00 95.88 101 VAL A O 1
ATOM 796 N N . ASN A 1 102 ? -19.901 7.683 6.847 1.00 95.69 102 ASN A N 1
ATOM 797 C CA . ASN A 1 102 ? -20.933 8.278 5.991 1.00 95.69 102 ASN A CA 1
ATOM 798 C C . ASN A 1 102 ? -20.769 9.802 5.877 1.00 95.69 102 ASN A C 1
ATOM 800 O O . ASN A 1 102 ? -20.822 10.337 4.777 1.00 95.69 102 ASN A O 1
ATOM 804 N N . GLN A 1 103 ? -20.472 10.496 6.981 1.00 94.81 103 GLN A N 1
ATOM 805 C CA . GLN A 1 103 ? -20.213 11.942 6.961 1.00 94.81 103 GLN A CA 1
ATOM 806 C C . GLN A 1 103 ? -18.986 12.319 6.123 1.00 94.81 103 GLN A C 1
ATOM 808 O O . GLN A 1 103 ? -18.995 13.368 5.484 1.00 94.81 103 GLN A O 1
ATOM 813 N N . ILE A 1 104 ? -17.940 11.486 6.116 1.00 93.19 104 ILE A N 1
ATOM 814 C CA . ILE A 1 104 ? -16.760 11.675 5.261 1.00 93.19 104 ILE A CA 1
ATOM 815 C C . ILE A 1 104 ? -17.118 11.449 3.789 1.00 93.19 104 ILE A C 1
ATOM 817 O O . ILE A 1 104 ? -16.688 12.226 2.946 1.00 93.19 104 ILE A O 1
ATOM 821 N N . LEU A 1 105 ? -17.918 10.425 3.478 1.00 92.19 105 LEU A N 1
ATOM 822 C CA . LEU A 1 105 ? -18.363 10.133 2.109 1.00 92.19 105 LEU A CA 1
ATOM 823 C C . LEU A 1 105 ? -19.302 11.207 1.537 1.00 92.19 105 LEU A C 1
ATOM 825 O O . LEU A 1 105 ? -19.308 11.429 0.328 1.00 92.19 105 LEU A O 1
ATOM 829 N N . ASP A 1 106 ? -20.083 11.866 2.393 1.00 91.69 106 ASP A N 1
ATOM 830 C CA . ASP A 1 106 ? -20.968 12.974 2.017 1.00 91.69 106 ASP A CA 1
ATOM 831 C C . ASP A 1 106 ? -20.240 14.331 1.963 1.00 91.69 106 ASP A C 1
ATOM 833 O O . ASP A 1 106 ? -20.799 15.327 1.486 1.00 91.69 106 ASP A O 1
ATOM 837 N N . SER A 1 107 ? -19.007 14.408 2.472 1.00 89.44 107 SER A N 1
ATOM 838 C CA . SER A 1 107 ? -18.230 15.642 2.480 1.00 89.44 107 SER A CA 1
ATOM 839 C C . SER A 1 107 ? -17.633 15.932 1.096 1.00 89.44 107 SER A C 1
ATOM 841 O O . SER A 1 107 ? -17.446 15.057 0.257 1.00 89.44 107 SER A O 1
ATOM 843 N N . SER A 1 108 ? -17.299 17.200 0.846 1.00 78.06 108 SER A N 1
ATOM 844 C CA . SER A 1 108 ? -16.555 17.598 -0.354 1.00 78.06 108 SER A CA 1
ATOM 845 C C . SER A 1 108 ? -15.035 17.593 -0.149 1.00 78.06 108 SER A C 1
ATOM 847 O O . SER A 1 108 ? -14.323 18.173 -0.970 1.00 78.06 108 SER A O 1
ATOM 849 N N . SER A 1 109 ? -14.537 17.072 0.979 1.00 81.12 109 SER A N 1
ATOM 850 C CA . SER A 1 109 ? -13.098 17.018 1.253 1.00 81.12 109 SER A CA 1
ATOM 851 C C . SER A 1 109 ? -12.455 15.839 0.532 1.00 81.12 109 SER A C 1
ATOM 853 O O . SER A 1 109 ? -13.125 14.888 0.147 1.00 81.12 109 SER A O 1
ATOM 855 N N . GLU A 1 110 ? -11.139 15.883 0.358 1.00 87.06 110 GLU A N 1
ATOM 856 C CA . GLU A 1 110 ? -10.394 14.716 -0.108 1.00 87.06 110 GLU A CA 1
ATOM 857 C C . GLU A 1 110 ? -10.541 13.574 0.900 1.00 87.06 110 GLU A C 1
ATOM 859 O O . GLU A 1 110 ? -10.426 13.783 2.108 1.00 87.06 110 GLU A O 1
ATOM 864 N N . HIS A 1 111 ? -10.847 12.374 0.409 1.00 91.25 111 HIS A N 1
ATOM 865 C CA . HIS A 1 111 ? -11.040 11.200 1.248 1.00 91.25 111 HIS A CA 1
ATOM 866 C C . HIS A 1 111 ? -10.719 9.913 0.482 1.00 91.25 111 HIS A C 1
ATOM 868 O O . HIS A 1 111 ? -10.745 9.859 -0.753 1.00 91.25 111 HIS A O 1
ATOM 874 N N . LEU A 1 112 ? -10.454 8.844 1.233 1.00 93.31 112 LEU A N 1
ATOM 875 C CA . LEU A 1 112 ? -10.339 7.495 0.684 1.00 93.31 112 LEU A CA 1
ATOM 876 C C . LEU A 1 112 ? -11.710 6.941 0.276 1.00 93.31 112 LEU A C 1
ATOM 878 O O . LEU A 1 112 ? -12.762 7.411 0.715 1.00 93.31 112 LEU A O 1
ATOM 882 N N . GLY A 1 113 ? -11.709 5.913 -0.568 1.00 93.75 113 GLY A N 1
ATOM 883 C CA . GLY A 1 113 ? -12.920 5.232 -1.013 1.00 93.75 113 GLY A CA 1
ATOM 884 C C . GLY A 1 113 ? -13.484 4.302 0.052 1.00 93.75 113 GLY A C 1
ATOM 885 O O . GLY A 1 113 ? -13.295 3.090 -0.036 1.00 93.75 113 GLY A O 1
ATOM 886 N N . TYR A 1 114 ? -14.169 4.829 1.064 1.00 95.69 114 TYR A N 1
ATOM 887 C CA . TYR A 1 114 ? -14.759 3.982 2.099 1.00 95.69 114 TYR A CA 1
ATOM 888 C C . TYR A 1 114 ? -15.952 3.174 1.571 1.00 95.69 114 TYR A C 1
ATOM 890 O O . TYR A 1 114 ? -16.796 3.671 0.830 1.00 95.69 114 TYR A O 1
ATOM 898 N N . THR A 1 115 ? -16.040 1.904 1.956 1.00 96.06 115 THR A N 1
ATOM 899 C CA . THR A 1 115 ? -17.197 1.043 1.681 1.00 96.06 115 THR A CA 1
ATOM 900 C C . THR A 1 115 ? -17.563 0.272 2.938 1.00 96.06 115 THR A C 1
ATOM 902 O O . THR A 1 115 ? -16.772 -0.530 3.434 1.00 96.06 115 THR A O 1
ATOM 905 N N . ILE A 1 116 ? -18.776 0.489 3.438 1.00 96.12 116 ILE A N 1
ATOM 906 C CA . ILE A 1 116 ? -19.300 -0.249 4.588 1.00 96.12 116 ILE A CA 1
ATOM 907 C C . ILE A 1 116 ? -19.736 -1.639 4.110 1.00 96.12 116 ILE A C 1
ATOM 909 O O . ILE A 1 116 ? -20.514 -1.764 3.160 1.00 96.12 116 ILE A O 1
ATOM 913 N N . LYS A 1 117 ? -19.213 -2.687 4.746 1.00 95.75 117 LYS A N 1
ATOM 914 C CA . LYS A 1 117 ? -19.511 -4.091 4.438 1.00 95.75 117 LYS A CA 1
ATOM 915 C C . LYS A 1 117 ? -20.165 -4.771 5.630 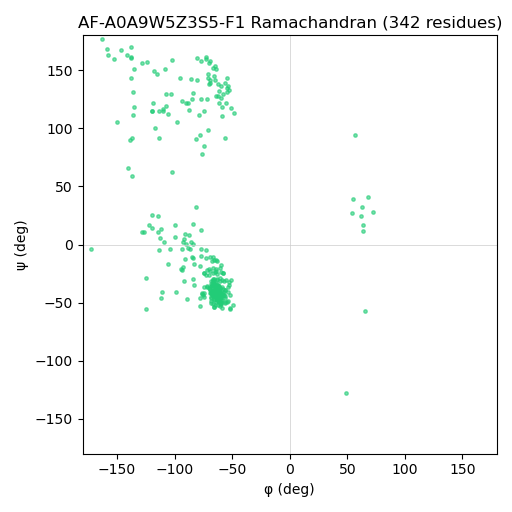1.00 95.75 117 LYS A C 1
ATOM 917 O O . LYS A 1 117 ? -19.891 -4.432 6.780 1.00 95.75 117 LYS A O 1
ATOM 922 N N . SER A 1 118 ? -21.021 -5.750 5.352 1.00 94.06 118 SER A N 1
ATOM 923 C CA . SER A 1 118 ? -21.650 -6.525 6.418 1.00 94.06 118 SER A CA 1
ATOM 924 C C . SER A 1 118 ? -20.681 -7.598 6.925 1.00 94.06 118 SER A C 1
ATOM 926 O O . SER A 1 118 ? -20.031 -8.248 6.107 1.00 94.06 118 SER A O 1
ATOM 928 N N . PRO A 1 119 ? -20.632 -7.884 8.239 1.00 92.81 119 PRO A N 1
ATOM 929 C CA . PRO A 1 119 ? -19.940 -9.063 8.771 1.00 92.81 119 PRO A CA 1
ATOM 930 C C . PRO A 1 119 ? -20.322 -10.380 8.084 1.00 92.81 119 PRO A C 1
ATOM 932 O O . PRO A 1 119 ? -19.498 -11.290 7.977 1.00 92.81 119 PRO A O 1
ATOM 935 N N . ALA A 1 120 ? -21.561 -10.483 7.589 1.00 92.62 120 ALA A N 1
ATOM 936 C CA . ALA A 1 120 ? -22.052 -11.661 6.883 1.00 92.62 120 ALA A CA 1
ATOM 937 C C . ALA A 1 120 ? -21.285 -11.939 5.579 1.00 92.62 120 ALA A C 1
ATOM 939 O O . ALA A 1 120 ? -21.118 -13.105 5.224 1.00 92.62 120 ALA A O 1
ATOM 940 N N . ASP A 1 121 ? -20.758 -10.899 4.920 1.00 93.06 121 ASP A N 1
ATOM 941 C CA . ASP A 1 121 ? -19.939 -11.027 3.704 1.00 93.06 121 ASP A CA 1
ATOM 942 C C . ASP A 1 121 ? -18.624 -11.782 3.979 1.00 93.06 121 ASP A C 1
ATOM 944 O O . ASP A 1 121 ? -18.023 -12.351 3.070 1.00 93.06 121 ASP A O 1
ATOM 948 N N . PHE A 1 122 ? -18.203 -11.828 5.247 1.00 94.75 122 PHE A N 1
ATOM 949 C CA . PHE A 1 122 ? -16.963 -12.443 5.724 1.00 94.75 122 PHE A CA 1
ATOM 950 C C . PHE A 1 122 ? -17.217 -13.658 6.619 1.00 94.75 122 PHE A C 1
ATOM 952 O O . PHE A 1 122 ? -16.397 -13.988 7.472 1.00 94.75 122 PHE A O 1
ATOM 959 N N . ASN A 1 123 ? -18.373 -14.316 6.478 1.00 93.25 123 ASN A N 1
ATOM 960 C CA . ASN A 1 123 ? -18.781 -15.443 7.325 1.00 93.25 123 ASN A CA 1
ATOM 961 C C . ASN A 1 123 ? -18.753 -15.127 8.832 1.00 93.25 123 ASN A C 1
ATOM 963 O O . ASN A 1 123 ? -18.609 -16.039 9.645 1.00 93.25 123 ASN A O 1
ATOM 967 N N . ASN A 1 124 ? -18.919 -13.854 9.210 1.00 91.38 124 ASN A N 1
ATOM 968 C CA . ASN A 1 124 ? -18.827 -13.377 10.589 1.00 91.38 124 ASN A CA 1
ATOM 969 C C . ASN A 1 124 ? -17.445 -13.588 11.246 1.00 91.38 124 ASN A C 1
ATOM 971 O O . ASN A 1 124 ? -17.357 -13.642 12.472 1.00 91.38 124 ASN A O 1
ATOM 975 N N . ASP A 1 125 ? -16.378 -13.679 10.447 1.00 92.69 125 ASP A N 1
ATOM 976 C CA . ASP A 1 125 ? -15.004 -13.849 10.919 1.00 92.69 125 ASP A CA 1
ATOM 977 C C . ASP A 1 125 ? -14.142 -12.606 10.609 1.00 92.69 125 ASP A C 1
ATOM 979 O O . ASP A 1 125 ? -13.870 -12.317 9.438 1.00 92.69 125 ASP A O 1
ATOM 983 N N . PRO A 1 126 ? -13.656 -11.874 11.631 1.00 92.38 126 PRO A N 1
ATOM 984 C CA . PRO A 1 126 ? -12.711 -10.773 11.443 1.00 92.38 126 PRO A CA 1
ATOM 985 C C . PRO A 1 126 ? -11.433 -11.180 10.693 1.00 92.38 126 PRO A C 1
ATOM 987 O O . PRO A 1 126 ? -10.870 -10.382 9.940 1.00 92.38 126 PRO A O 1
ATOM 990 N N . TRP A 1 127 ? -10.980 -12.432 10.824 1.00 94.69 127 TRP A N 1
ATOM 991 C CA . TRP A 1 127 ? -9.788 -12.913 10.121 1.00 94.69 127 TRP A CA 1
ATOM 992 C C . TRP A 1 127 ? -9.997 -13.022 8.613 1.00 94.69 127 TRP A C 1
ATOM 994 O O . TRP A 1 127 ? -9.059 -12.773 7.856 1.00 94.69 127 TRP A O 1
ATOM 1004 N N . ALA A 1 128 ? -11.220 -13.313 8.162 1.00 95.81 128 ALA A N 1
ATOM 1005 C CA . ALA A 1 128 ? -11.556 -13.322 6.741 1.00 95.81 128 ALA A CA 1
ATOM 1006 C C . ALA A 1 128 ? -11.486 -11.913 6.124 1.00 95.81 128 ALA A C 1
ATOM 1008 O O . ALA A 1 128 ? -11.120 -11.772 4.954 1.00 95.81 128 ALA A O 1
ATOM 1009 N N . VAL A 1 129 ? -11.743 -10.859 6.910 1.00 96.19 129 VAL A N 1
ATOM 1010 C CA . VAL A 1 129 ? -11.513 -9.471 6.476 1.00 96.19 129 VAL A CA 1
ATOM 1011 C C . VAL A 1 129 ? -10.020 -9.225 6.266 1.00 96.19 129 VAL A C 1
ATOM 1013 O O . VAL A 1 129 ? -9.626 -8.729 5.211 1.00 96.19 129 VAL A O 1
ATOM 1016 N N . ARG A 1 130 ? -9.172 -9.634 7.223 1.00 96.38 130 ARG A N 1
ATOM 1017 C CA . ARG A 1 130 ? -7.710 -9.511 7.088 1.00 96.38 130 ARG A CA 1
ATOM 1018 C C . ARG A 1 130 ? -7.173 -10.285 5.887 1.00 96.38 130 ARG A C 1
ATOM 1020 O O . ARG A 1 130 ? -6.359 -9.747 5.143 1.00 96.38 130 ARG A O 1
ATOM 1027 N N . GLN A 1 131 ? -7.661 -11.507 5.669 1.00 96.38 131 GLN A N 1
ATOM 1028 C CA . GLN A 1 131 ? -7.301 -12.307 4.497 1.00 96.38 131 GLN A CA 1
ATOM 1029 C C . GLN A 1 131 ? -7.684 -11.586 3.204 1.00 96.38 131 GLN A C 1
ATOM 1031 O O . GLN A 1 131 ? -6.891 -11.521 2.278 1.00 96.38 131 GLN A O 1
ATOM 1036 N N . SER A 1 132 ? -8.862 -10.968 3.155 1.00 96.00 132 SER A N 1
ATOM 1037 C CA . SER A 1 132 ? -9.308 -10.262 1.954 1.00 96.00 132 SER A CA 1
ATOM 1038 C C . SER A 1 132 ? -8.464 -9.020 1.633 1.00 96.00 132 SER A C 1
ATOM 1040 O O . SER A 1 132 ? -8.284 -8.700 0.457 1.00 96.00 132 SER A O 1
ATOM 1042 N N . VAL A 1 133 ? -7.932 -8.335 2.656 1.00 96.38 133 VAL A N 1
ATOM 1043 C CA . VAL A 1 133 ? -6.943 -7.251 2.488 1.00 96.38 133 VAL A CA 1
ATOM 1044 C C . VAL A 1 133 ? -5.610 -7.811 1.981 1.00 96.38 133 VAL A C 1
ATOM 1046 O O . VAL A 1 133 ? -5.014 -7.224 1.081 1.00 96.38 133 VAL A O 1
ATOM 1049 N N . TYR A 1 134 ? -5.166 -8.959 2.508 1.00 95.38 134 TYR A N 1
ATOM 1050 C CA . TYR A 1 134 ? -3.981 -9.675 2.019 1.00 95.38 134 TYR A CA 1
ATOM 1051 C C . TYR A 1 134 ? -4.104 -10.085 0.548 1.00 95.38 134 TYR A C 1
ATOM 1053 O O . TYR A 1 134 ? -3.180 -9.864 -0.230 1.00 95.38 134 TYR A O 1
ATOM 1061 N N . ASP A 1 135 ? -5.276 -10.575 0.152 1.00 95.44 135 ASP A N 1
ATOM 1062 C CA . ASP A 1 135 ? -5.614 -10.963 -1.219 1.00 95.44 135 ASP A CA 1
ATOM 1063 C C . ASP A 1 135 ? -5.909 -9.752 -2.136 1.00 95.44 135 ASP A C 1
ATOM 1065 O O . ASP A 1 135 ? -6.444 -9.909 -3.232 1.00 95.44 135 ASP A O 1
ATOM 1069 N N . GLU A 1 136 ? -5.588 -8.532 -1.693 1.00 93.06 136 GLU A N 1
ATOM 1070 C CA . GLU A 1 136 ? -5.673 -7.281 -2.454 1.00 93.06 136 GLU A CA 1
ATOM 1071 C C . GLU A 1 136 ? -7.083 -6.838 -2.903 1.00 93.06 136 GLU A C 1
ATOM 1073 O O . GLU A 1 136 ? -7.204 -5.938 -3.741 1.00 93.06 136 GLU A O 1
ATOM 1078 N N . HIS A 1 137 ? -8.162 -7.380 -2.323 1.00 95.38 137 HIS A N 1
ATOM 1079 C CA . HIS A 1 137 ? -9.539 -6.973 -2.660 1.00 95.38 137 HIS A CA 1
ATOM 1080 C C . HIS A 1 137 ? -9.895 -5.556 -2.180 1.00 95.38 137 HIS A C 1
ATOM 1082 O O . HIS A 1 137 ? -10.801 -4.919 -2.721 1.00 95.38 137 HIS A O 1
ATOM 1088 N N . ALA A 1 138 ? -9.181 -5.064 -1.169 1.00 95.44 138 ALA A N 1
ATOM 1089 C CA . ALA A 1 138 ? -9.212 -3.688 -0.691 1.00 95.44 138 ALA A CA 1
ATOM 1090 C C . ALA A 1 138 ? -7.785 -3.226 -0.384 1.00 95.44 138 ALA A C 1
ATOM 1092 O O . ALA A 1 138 ? -6.881 -4.044 -0.212 1.00 95.44 138 ALA A O 1
ATOM 1093 N N . TYR A 1 139 ? -7.564 -1.913 -0.320 1.00 94.94 139 TYR A N 1
ATOM 1094 C CA . TYR A 1 139 ? -6.259 -1.381 0.071 1.00 94.94 139 TYR A CA 1
ATOM 1095 C C . TYR A 1 139 ? -6.040 -1.493 1.585 1.00 94.94 139 TYR A C 1
ATOM 1097 O O . TYR A 1 139 ? -4.954 -1.851 2.038 1.00 94.94 139 TYR A O 1
ATOM 1105 N N . ALA A 1 140 ? -7.077 -1.189 2.364 1.00 96.56 140 ALA A N 1
ATOM 1106 C CA . ALA A 1 140 ? -7.078 -1.285 3.817 1.00 96.56 140 ALA A CA 1
ATOM 1107 C C . ALA A 1 140 ? -8.470 -1.682 4.327 1.00 96.56 140 ALA A C 1
ATOM 1109 O O . ALA A 1 140 ? -9.459 -1.612 3.591 1.00 96.56 140 ALA A O 1
ATOM 1110 N N . ALA A 1 141 ? -8.561 -2.058 5.598 1.00 97.56 141 ALA A N 1
ATOM 1111 C CA . ALA A 1 141 ? -9.834 -2.254 6.279 1.00 97.56 141 ALA A CA 1
ATOM 1112 C C . ALA A 1 141 ? -9.836 -1.614 7.672 1.00 97.56 141 ALA A C 1
ATOM 1114 O O . ALA A 1 141 ? -8.805 -1.521 8.327 1.00 97.56 141 ALA A O 1
ATOM 1115 N N . VAL A 1 142 ? -11.013 -1.200 8.121 1.00 97.75 142 VAL A N 1
ATOM 1116 C CA . VAL A 1 142 ? -11.339 -0.803 9.486 1.00 97.75 142 VAL A CA 1
ATOM 1117 C C . VAL A 1 142 ? -12.256 -1.887 10.031 1.00 97.75 142 VAL A C 1
ATOM 1119 O O . VAL A 1 142 ? -13.357 -2.085 9.516 1.00 97.75 142 VAL A O 1
ATOM 1122 N N . ILE A 1 143 ? -11.804 -2.613 11.042 1.00 97.50 143 ILE A N 1
ATOM 1123 C CA . ILE A 1 143 ? -12.574 -3.680 11.678 1.00 97.50 143 ILE A CA 1
ATOM 1124 C C . ILE A 1 143 ? -12.958 -3.189 13.065 1.00 97.50 143 ILE A C 1
ATOM 1126 O O . ILE A 1 143 ? -12.090 -2.943 13.900 1.00 97.50 143 ILE A O 1
ATOM 1130 N N . VAL A 1 144 ? -14.254 -3.033 13.321 1.00 97.00 144 VAL A N 1
ATOM 1131 C CA . VAL A 1 144 ? -14.744 -2.773 14.678 1.00 97.00 144 VAL A CA 1
ATOM 1132 C C . VAL A 1 144 ? -14.915 -4.108 15.380 1.00 97.00 144 VAL A C 1
ATOM 1134 O O . VAL A 1 144 ? -15.593 -4.994 14.860 1.00 97.00 144 VAL A O 1
ATOM 1137 N N . ASN A 1 145 ? -14.286 -4.266 16.543 1.00 95.25 145 ASN A N 1
ATOM 1138 C CA . ASN A 1 145 ? -14.298 -5.534 17.257 1.00 95.25 145 ASN A CA 1
ATOM 1139 C C . ASN A 1 145 ? -15.678 -5.825 17.852 1.00 95.25 145 ASN A C 1
ATOM 1141 O O . ASN A 1 145 ? -16.391 -4.933 18.305 1.00 95.25 145 ASN A O 1
ATOM 1145 N N . SER A 1 146 ? -16.040 -7.107 17.908 1.00 93.75 146 SER A N 1
ATOM 1146 C CA . SER A 1 146 ? -17.369 -7.536 18.363 1.00 93.75 146 SER A CA 1
ATOM 1147 C C . SER A 1 146 ? -17.681 -7.220 19.822 1.00 93.75 146 SER A C 1
ATOM 1149 O O . SER A 1 146 ? -18.846 -7.119 20.203 1.00 93.75 146 SER A O 1
ATOM 1151 N N . ASN A 1 147 ? -16.637 -7.053 20.627 1.00 93.06 147 ASN A N 1
ATOM 1152 C CA . ASN A 1 147 ? -16.687 -6.770 22.052 1.00 93.06 147 ASN A CA 1
ATOM 1153 C C . ASN A 1 147 ? -16.470 -5.283 22.384 1.00 93.06 147 ASN A C 1
ATOM 1155 O O . ASN A 1 147 ? -16.355 -4.955 23.566 1.00 93.06 147 ASN A O 1
ATOM 1159 N N . ALA A 1 148 ? -16.394 -4.391 21.389 1.00 93.94 148 ALA A N 1
ATOM 1160 C CA . ALA A 1 148 ? -16.004 -2.996 21.584 1.00 93.94 148 ALA A CA 1
ATOM 1161 C C . ALA A 1 148 ? -16.929 -2.260 22.564 1.00 93.94 148 ALA A C 1
ATOM 1163 O O . ALA A 1 148 ? -16.473 -1.744 23.588 1.00 93.94 148 ALA A O 1
ATOM 1164 N N . THR A 1 149 ? -18.240 -2.268 22.305 1.00 93.25 149 THR A N 1
ATOM 1165 C CA . THR A 1 149 ? -19.220 -1.639 23.200 1.00 93.25 149 THR A CA 1
ATOM 1166 C C . THR A 1 149 ? -19.287 -2.336 24.554 1.00 93.25 149 THR A C 1
ATOM 1168 O O . THR A 1 149 ? -19.360 -1.668 25.589 1.00 93.25 149 THR A O 1
ATOM 1171 N N . ALA A 1 150 ? -19.213 -3.665 24.560 1.00 92.31 150 ALA A N 1
ATOM 1172 C CA . ALA A 1 150 ? -19.322 -4.462 25.773 1.00 92.31 150 ALA A CA 1
ATOM 1173 C C . ALA A 1 150 ? -18.189 -4.200 26.759 1.00 92.31 150 ALA A C 1
ATOM 1175 O O . ALA A 1 150 ? -18.425 -3.966 27.946 1.00 92.31 150 ALA A O 1
ATOM 1176 N N . LEU A 1 151 ? -16.948 -4.181 26.272 1.00 92.06 151 LEU A N 1
ATOM 1177 C CA . LEU A 1 151 ? -15.783 -3.886 27.097 1.00 92.06 151 LEU A CA 1
ATOM 1178 C C . LEU A 1 151 ? -15.789 -2.438 27.583 1.00 92.06 151 LEU A C 1
ATOM 1180 O O . LEU A 1 151 ? -15.486 -2.199 28.752 1.00 92.06 151 LEU A O 1
ATOM 1184 N N . LEU A 1 152 ? -16.190 -1.493 26.730 1.00 92.25 152 LEU A N 1
ATOM 1185 C CA . LEU A 1 152 ? -16.298 -0.087 27.102 1.00 92.25 152 LEU A CA 1
ATOM 1186 C C . LEU A 1 152 ? -17.331 0.131 28.218 1.00 92.25 152 LEU A C 1
ATOM 1188 O O . LEU A 1 152 ? -17.034 0.774 29.227 1.00 92.25 152 LEU A O 1
ATOM 1192 N N . ARG A 1 153 ? -18.534 -0.441 28.081 1.00 90.38 153 ARG A N 1
ATOM 1193 C CA . ARG A 1 153 ? -19.577 -0.367 29.115 1.00 90.38 153 ARG A CA 1
ATOM 1194 C C . ARG A 1 153 ? -19.137 -1.058 30.394 1.00 90.38 153 ARG A C 1
ATOM 1196 O O . ARG A 1 153 ? -19.241 -0.463 31.462 1.00 90.38 153 ARG A O 1
ATOM 1203 N N . ASN A 1 154 ? -18.580 -2.264 30.287 1.00 89.88 154 ASN A N 1
ATOM 1204 C CA . ASN A 1 154 ? -18.068 -3.013 31.430 1.00 89.88 154 ASN A CA 1
ATOM 1205 C C . ASN A 1 154 ? -17.012 -2.218 32.212 1.00 89.88 154 ASN A C 1
ATOM 1207 O O . ASN A 1 154 ? -17.017 -2.238 33.444 1.00 89.88 154 ASN A O 1
ATOM 1211 N N . ALA A 1 155 ? -16.141 -1.486 31.512 1.00 90.19 155 ALA A N 1
ATOM 1212 C CA . ALA A 1 155 ? -15.116 -0.663 32.136 1.00 90.19 155 ALA A CA 1
ATOM 1213 C C . ALA A 1 155 ? -15.704 0.439 33.017 1.00 90.19 155 ALA A C 1
ATOM 1215 O O . ALA A 1 155 ? -15.207 0.670 34.118 1.00 90.19 155 ALA A O 1
ATOM 1216 N N . VAL A 1 156 ? -16.793 1.063 32.572 1.00 89.75 156 VAL A N 1
ATOM 1217 C CA . VAL A 1 156 ? -17.449 2.149 33.301 1.00 89.75 156 VAL A CA 1
ATOM 1218 C C . VAL A 1 156 ? -18.411 1.630 34.381 1.00 89.75 156 VAL A C 1
ATOM 1220 O O . VAL A 1 156 ? -18.483 2.216 35.461 1.00 89.75 156 VAL A O 1
ATOM 1223 N N . THR A 1 157 ? -19.100 0.506 34.156 1.00 88.81 157 THR A N 1
ATOM 1224 C CA . THR A 1 157 ? -20.030 -0.076 35.142 1.00 88.81 157 THR A CA 1
ATOM 1225 C C . THR A 1 157 ? -19.311 -0.788 36.285 1.00 88.81 157 THR A C 1
ATOM 1227 O O . THR A 1 157 ? -19.711 -0.650 37.438 1.00 88.81 157 THR A O 1
ATOM 1230 N N . ASN A 1 158 ? -18.262 -1.557 35.976 1.00 88.12 158 ASN A N 1
ATOM 1231 C CA . ASN A 1 158 ? -17.554 -2.403 36.943 1.00 88.12 158 ASN A CA 1
ATOM 1232 C C . ASN A 1 158 ? -16.203 -1.825 37.380 1.00 88.12 158 ASN A C 1
ATOM 1234 O O . ASN A 1 158 ? -15.542 -2.423 38.225 1.00 88.12 158 ASN A O 1
ATOM 1238 N N . GLY A 1 159 ? -15.774 -0.694 36.809 1.00 83.50 159 GLY A N 1
ATOM 1239 C CA . GLY A 1 159 ? -14.492 -0.075 37.144 1.00 83.50 159 GLY A CA 1
ATOM 1240 C C . GLY A 1 159 ? -13.287 -0.899 36.685 1.00 83.50 159 GLY A C 1
ATOM 1241 O O . GLY A 1 159 ? -12.312 -1.031 37.424 1.00 83.50 159 GLY A O 1
ATOM 1242 N N . ASN A 1 160 ? -13.341 -1.488 35.484 1.00 84.31 160 ASN A N 1
ATOM 1243 C CA . ASN A 1 160 ? -12.235 -2.293 34.961 1.00 84.31 160 ASN A CA 1
ATOM 1244 C C . ASN A 1 160 ? -11.037 -1.407 34.578 1.00 84.31 160 ASN A C 1
ATOM 1246 O O . ASN A 1 160 ? -10.966 -0.860 33.476 1.00 84.31 160 ASN A O 1
ATOM 1250 N N . SER A 1 161 ? -10.054 -1.317 35.472 1.00 82.75 161 SER A N 1
ATOM 1251 C CA . SER A 1 161 ? -8.818 -0.559 35.254 1.00 82.75 161 SER A CA 1
ATOM 1252 C C . SER A 1 161 ? -7.905 -1.149 34.171 1.00 82.75 161 SER A C 1
ATOM 1254 O O . SER A 1 161 ? -7.012 -0.452 33.702 1.00 82.75 161 SER A O 1
ATOM 1256 N N . SER A 1 162 ? -8.132 -2.397 33.743 1.00 88.56 162 SER A N 1
ATOM 1257 C CA . SER A 1 162 ? -7.370 -3.068 32.676 1.00 88.56 162 SER A CA 1
ATOM 1258 C C . SER A 1 162 ? -7.983 -2.891 31.282 1.00 88.56 162 SER A C 1
ATOM 1260 O O . SER A 1 162 ? -7.508 -3.502 30.330 1.00 88.56 162 SER A O 1
ATOM 1262 N N . TYR A 1 163 ? -9.048 -2.092 31.147 1.00 90.69 163 TYR A N 1
ATOM 1263 C CA . TYR A 1 163 ? -9.631 -1.772 29.844 1.00 90.69 163 TYR A CA 1
ATOM 1264 C C . TYR A 1 163 ? -8.629 -1.021 28.960 1.00 90.69 163 TYR A C 1
ATOM 1266 O O . TYR A 1 163 ? -8.095 0.008 29.383 1.00 90.69 163 TYR A O 1
ATOM 1274 N N . ASP A 1 164 ? -8.426 -1.524 27.741 1.00 92.62 164 ASP A N 1
ATOM 1275 C CA . ASP A 1 164 ? -7.605 -0.900 26.705 1.00 92.62 164 ASP A CA 1
ATOM 1276 C C . ASP A 1 164 ? -8.498 -0.272 25.618 1.00 92.62 164 ASP A C 1
ATOM 1278 O O . ASP A 1 164 ? -9.146 -1.005 24.863 1.00 92.62 164 ASP A O 1
ATOM 1282 N N . PRO A 1 165 ? -8.521 1.068 25.492 1.00 91.88 165 PRO A N 1
ATOM 1283 C CA . PRO A 1 165 ? -9.275 1.756 24.449 1.00 91.88 165 PRO A CA 1
ATOM 1284 C C . PRO A 1 165 ? -8.896 1.339 23.024 1.00 91.88 165 PRO A C 1
ATOM 1286 O O . PRO A 1 165 ? -9.760 1.354 22.150 1.00 91.88 165 PRO A O 1
ATOM 1289 N N . TYR A 1 166 ? -7.635 0.965 22.772 1.00 92.88 166 TYR A N 1
ATOM 1290 C CA . TYR A 1 166 ? -7.160 0.596 21.432 1.00 92.88 166 TYR A CA 1
ATOM 1291 C C . TYR A 1 166 ? -7.673 -0.772 20.965 1.00 92.88 166 TYR A C 1
ATOM 1293 O O . TYR A 1 166 ? -7.573 -1.097 19.783 1.00 92.88 166 TYR A O 1
ATOM 1301 N N . GLY A 1 167 ? -8.265 -1.556 21.870 1.00 92.00 167 GLY A N 1
ATOM 1302 C CA . GLY A 1 167 ? -8.941 -2.809 21.553 1.00 92.00 167 GLY A CA 1
ATOM 1303 C C . GLY A 1 167 ? -10.333 -2.640 20.938 1.00 92.00 167 GLY A C 1
ATOM 1304 O O . GLY A 1 167 ? -10.947 -3.642 20.585 1.00 92.00 167 GLY A O 1
ATOM 1305 N N . ALA A 1 168 ? -10.857 -1.416 20.806 1.00 93.88 168 ALA A N 1
ATOM 1306 C CA . ALA A 1 168 ? -12.200 -1.188 20.270 1.00 93.88 168 ALA A CA 1
ATOM 1307 C C . ALA A 1 168 ? -12.296 -1.511 18.770 1.00 93.88 168 ALA A C 1
ATOM 1309 O O . ALA A 1 168 ? -13.289 -2.072 18.307 1.00 93.88 168 ALA A O 1
ATOM 1310 N N . ALA A 1 169 ? -11.266 -1.175 18.002 1.00 95.94 169 ALA A N 1
ATOM 1311 C CA . ALA A 1 169 ? -11.249 -1.408 16.570 1.00 95.94 169 ALA A CA 1
ATOM 1312 C C . ALA A 1 169 ? -9.814 -1.424 16.036 1.00 95.94 169 ALA A C 1
ATOM 1314 O O . ALA A 1 169 ? -8.868 -1.048 16.728 1.00 95.94 169 ALA A O 1
ATOM 1315 N N . GLU A 1 170 ? -9.641 -1.862 14.797 1.00 96.00 170 GLU A N 1
ATOM 1316 C CA . GLU A 1 170 ? -8.332 -1.985 14.171 1.00 96.00 170 GLU A CA 1
ATOM 1317 C C . GLU A 1 170 ? -8.319 -1.500 12.725 1.00 96.00 170 GLU A C 1
ATOM 1319 O O . GLU A 1 170 ? -9.269 -1.695 11.968 1.00 96.00 170 GLU A O 1
ATOM 1324 N N . PHE A 1 171 ? -7.206 -0.882 12.342 1.00 97.25 171 PHE A N 1
ATOM 1325 C CA . PHE A 1 171 ? -6.856 -0.623 10.956 1.00 97.25 171 PHE A CA 1
ATOM 1326 C C . PHE A 1 171 ? -5.985 -1.761 10.451 1.00 97.25 171 PHE A C 1
ATOM 1328 O O . PHE A 1 171 ? -4.936 -2.029 11.021 1.00 97.25 171 PHE A O 1
ATOM 1335 N N . VAL A 1 172 ? -6.395 -2.409 9.372 1.00 97.31 172 VAL A N 1
ATOM 1336 C CA . VAL A 1 172 ? -5.648 -3.489 8.732 1.00 97.31 172 VAL A CA 1
ATOM 1337 C C . VAL A 1 172 ? -5.080 -2.969 7.425 1.00 97.31 172 VAL A C 1
ATOM 1339 O O . VAL A 1 172 ? -5.828 -2.550 6.540 1.00 97.31 172 VAL A O 1
ATOM 1342 N N . THR A 1 173 ? -3.756 -2.976 7.310 1.00 96.75 173 THR A N 1
ATOM 1343 C CA . THR A 1 173 ? -3.024 -2.393 6.179 1.00 96.75 173 THR A CA 1
ATOM 1344 C C . THR A 1 173 ? -1.871 -3.292 5.733 1.00 96.75 173 THR A C 1
ATOM 1346 O O . THR A 1 173 ? -1.547 -4.288 6.381 1.00 96.75 173 THR A O 1
ATOM 1349 N N . ILE A 1 174 ? -1.270 -2.960 4.587 1.00 96.00 174 ILE A N 1
ATOM 1350 C CA . ILE A 1 174 ? -0.080 -3.622 4.039 1.00 96.00 174 ILE A CA 1
ATOM 1351 C C . ILE A 1 174 ? 0.859 -2.529 3.529 1.00 96.00 174 ILE A C 1
ATOM 1353 O O . ILE A 1 174 ? 0.732 -2.093 2.383 1.00 96.00 174 ILE A O 1
ATOM 1357 N N . SER A 1 175 ? 1.791 -2.051 4.358 1.00 94.44 175 SER A N 1
ATOM 1358 C CA . SER A 1 175 ? 2.677 -0.953 3.924 1.00 94.44 175 SER A CA 1
ATOM 1359 C C . SER A 1 175 ? 3.676 -1.385 2.852 1.00 94.44 175 SER A C 1
ATOM 1361 O O . SER A 1 175 ? 4.073 -0.570 2.023 1.00 94.44 175 SER A O 1
ATOM 1363 N N . ALA A 1 176 ? 4.041 -2.671 2.802 1.00 91.94 176 ALA A N 1
ATOM 1364 C CA . ALA A 1 176 ? 4.939 -3.203 1.780 1.00 91.94 176 ALA A CA 1
ATOM 1365 C C . ALA A 1 176 ? 4.340 -3.248 0.362 1.00 91.94 176 ALA A C 1
ATOM 1367 O O . ALA A 1 176 ? 5.094 -3.490 -0.579 1.00 91.94 176 ALA A O 1
ATOM 1368 N N . ARG A 1 177 ? 3.027 -3.017 0.192 1.00 90.56 177 ARG A N 1
ATOM 1369 C CA . ARG A 1 177 ? 2.368 -2.999 -1.127 1.00 90.56 177 ARG A CA 1
ATOM 1370 C C . ARG A 1 177 ? 2.869 -1.845 -1.991 1.00 90.56 177 ARG A C 1
ATOM 1372 O O . ARG A 1 177 ? 3.314 -2.056 -3.112 1.00 90.56 177 ARG A O 1
ATOM 1379 N N . ASP A 1 178 ? 2.798 -0.640 -1.443 1.00 90.88 178 ASP A N 1
ATOM 1380 C CA . ASP A 1 178 ? 3.455 0.542 -1.982 1.00 90.88 178 ASP A CA 1
ATOM 1381 C C . ASP A 1 178 ? 3.798 1.483 -0.818 1.00 90.88 178 ASP A C 1
ATOM 1383 O O . ASP A 1 178 ? 2.896 2.119 -0.256 1.00 90.88 178 ASP A O 1
ATOM 1387 N N . PRO A 1 179 ? 5.080 1.571 -0.418 1.00 90.75 179 PRO A N 1
ATOM 1388 C CA . PRO A 1 179 ? 5.460 2.344 0.755 1.00 90.75 179 PRO A CA 1
ATOM 1389 C C . PRO A 1 179 ? 5.156 3.834 0.577 1.00 90.75 179 PRO A C 1
ATOM 1391 O O . PRO A 1 179 ? 4.757 4.483 1.539 1.00 90.75 179 PRO A O 1
ATOM 1394 N N . THR A 1 180 ? 5.291 4.379 -0.636 1.00 90.00 180 THR A N 1
ATOM 1395 C CA . THR A 1 180 ? 5.029 5.801 -0.895 1.00 90.00 180 THR A CA 1
ATOM 1396 C C . THR A 1 180 ? 3.549 6.127 -0.699 1.00 90.00 180 THR A C 1
ATOM 1398 O O . THR A 1 180 ? 3.229 6.962 0.142 1.00 90.00 180 THR A O 1
ATOM 1401 N N . THR A 1 181 ? 2.630 5.409 -1.360 1.00 90.81 181 THR A N 1
ATOM 1402 C CA . THR A 1 181 ? 1.182 5.632 -1.174 1.00 90.81 181 THR A CA 1
ATOM 1403 C C . THR A 1 181 ? 0.737 5.394 0.267 1.00 90.81 181 THR A C 1
ATOM 1405 O O . THR A 1 181 ? -0.113 6.122 0.786 1.00 90.81 181 THR A O 1
ATOM 1408 N N . TYR A 1 182 ? 1.316 4.399 0.946 1.00 93.38 182 TYR A N 1
ATOM 1409 C CA . TYR A 1 182 ? 0.987 4.132 2.342 1.00 93.38 182 TYR A CA 1
ATOM 1410 C C . TYR A 1 182 ? 1.333 5.310 3.265 1.00 93.38 182 TYR A C 1
ATOM 1412 O O . TYR A 1 182 ? 0.473 5.752 4.031 1.00 93.38 182 TYR A O 1
ATOM 1420 N N . TYR A 1 183 ? 2.571 5.811 3.204 1.00 92.88 183 TYR A N 1
ATOM 1421 C CA . TYR A 1 183 ? 3.033 6.870 4.105 1.00 92.88 183 TYR A CA 1
ATOM 1422 C C . TYR A 1 183 ? 2.470 8.248 3.750 1.00 92.88 183 TYR A C 1
ATOM 1424 O O . TYR A 1 183 ? 2.156 9.005 4.670 1.00 92.88 183 TYR A O 1
ATOM 1432 N N . ASP A 1 184 ? 2.311 8.551 2.460 1.00 92.06 184 ASP A N 1
ATOM 1433 C CA . ASP A 1 184 ? 1.898 9.882 2.006 1.00 92.06 184 ASP A CA 1
ATOM 1434 C C . ASP A 1 184 ? 0.376 10.077 2.040 1.00 92.06 184 ASP A C 1
ATOM 1436 O O . ASP A 1 184 ? -0.083 11.196 2.263 1.00 92.06 184 ASP A O 1
ATOM 1440 N N . TYR A 1 185 ? -0.413 9.009 1.857 1.00 91.88 185 TYR A N 1
ATOM 1441 C CA . TYR A 1 185 ? -1.872 9.121 1.719 1.00 91.88 185 TYR A CA 1
ATOM 1442 C C . TYR A 1 185 ? -2.637 8.261 2.726 1.00 91.88 185 TYR A C 1
ATOM 1444 O O . TYR A 1 185 ? -3.450 8.768 3.495 1.00 91.88 185 TYR A O 1
ATOM 1452 N N . ILE A 1 186 ? -2.376 6.955 2.776 1.00 94.38 186 ILE A N 1
ATOM 1453 C CA . ILE A 1 186 ? -3.233 6.016 3.520 1.00 94.38 186 ILE A CA 1
ATOM 1454 C C . ILE A 1 186 ? -3.140 6.241 5.028 1.00 94.38 186 ILE A C 1
ATOM 1456 O O . ILE A 1 186 ? -4.162 6.372 5.696 1.00 94.38 186 ILE A O 1
ATOM 1460 N N . ASN A 1 187 ? -1.926 6.298 5.575 1.00 95.06 187 ASN A N 1
ATOM 1461 C CA . ASN A 1 187 ? -1.723 6.469 7.010 1.00 95.06 187 ASN A CA 1
ATOM 1462 C C . ASN A 1 187 ? -2.257 7.826 7.527 1.00 95.06 187 ASN A C 1
ATOM 1464 O O . ASN A 1 187 ? -2.964 7.814 8.536 1.00 95.06 187 ASN A O 1
ATOM 1468 N N . PRO A 1 188 ? -2.017 8.969 6.849 1.00 95.06 188 PRO A N 1
ATOM 1469 C CA . PRO A 1 188 ? -2.660 10.236 7.201 1.00 95.06 188 PRO A CA 1
ATOM 1470 C C . PRO A 1 188 ? -4.194 10.175 7.206 1.00 95.06 188 PRO A C 1
ATOM 1472 O O . PRO A 1 188 ? -4.797 10.530 8.215 1.00 95.06 188 PRO A O 1
ATOM 1475 N N . PHE A 1 189 ? -4.835 9.654 6.152 1.00 94.75 189 PHE A N 1
ATOM 1476 C CA . PHE A 1 189 ? -6.302 9.571 6.096 1.00 94.75 189 PHE A CA 1
ATOM 1477 C C . PHE A 1 189 ? -6.895 8.628 7.157 1.00 94.75 189 PHE A C 1
ATOM 1479 O O . PHE A 1 189 ? -7.948 8.914 7.727 1.00 94.75 189 PHE A O 1
ATOM 1486 N N . LEU A 1 190 ? -6.230 7.510 7.474 1.00 95.00 190 LEU A N 1
ATOM 1487 C CA . LEU A 1 190 ? -6.657 6.629 8.571 1.00 95.00 190 LEU A CA 1
ATOM 1488 C C . LEU A 1 190 ? -6.518 7.311 9.940 1.00 95.00 190 LEU A C 1
ATOM 1490 O O . LEU A 1 190 ? -7.376 7.139 10.805 1.00 95.00 190 LEU A O 1
ATOM 1494 N N . TYR A 1 191 ? -5.470 8.113 10.133 1.00 94.88 191 TYR A N 1
ATOM 1495 C CA . TYR A 1 191 ? -5.305 8.913 11.343 1.00 94.88 191 TYR A CA 1
ATOM 1496 C C . TYR A 1 191 ? -6.376 10.008 11.460 1.00 94.88 191 TYR A C 1
ATOM 1498 O O . TYR A 1 191 ? -6.933 10.214 12.537 1.00 94.88 191 TYR A O 1
ATOM 1506 N N . GLU A 1 192 ? -6.723 10.676 10.359 1.00 94.12 192 GLU A N 1
ATOM 1507 C CA . GLU A 1 192 ? -7.832 11.636 10.327 1.00 94.12 192 GLU A CA 1
ATOM 1508 C C . GLU A 1 192 ? -9.167 10.977 10.681 1.00 94.12 192 GLU A C 1
ATOM 1510 O O . GLU A 1 192 ? -9.928 11.535 11.474 1.00 94.12 192 GLU A O 1
ATOM 1515 N N . LEU A 1 193 ? -9.422 9.762 10.180 1.00 94.62 193 LEU A N 1
ATOM 1516 C CA . LEU A 1 193 ? -10.588 8.969 10.566 1.00 94.62 193 LEU A CA 1
ATOM 1517 C C . LEU A 1 193 ? -10.591 8.655 12.072 1.00 94.62 193 LEU A C 1
ATOM 1519 O O . LEU A 1 193 ? -11.628 8.823 12.712 1.00 94.62 193 LEU A O 1
ATOM 1523 N N . ASP A 1 194 ? -9.456 8.254 12.658 1.00 94.56 194 ASP A N 1
ATOM 1524 C CA . ASP A 1 194 ? -9.341 8.020 14.109 1.00 94.56 194 ASP A CA 1
ATOM 1525 C C . ASP A 1 194 ? -9.736 9.267 14.912 1.00 94.56 194 ASP A C 1
ATOM 1527 O O . ASP A 1 194 ? -10.599 9.224 15.795 1.00 94.56 194 ASP A O 1
ATOM 1531 N N . VAL A 1 195 ? -9.158 10.414 14.554 1.00 94.56 195 VAL A N 1
ATOM 1532 C CA . VAL A 1 195 ? -9.445 11.695 15.208 1.00 94.56 195 VAL A CA 1
ATOM 1533 C C . VAL A 1 195 ? -10.912 12.100 15.028 1.00 94.56 195 VAL A C 1
ATOM 1535 O O . VAL A 1 195 ? -11.542 12.544 15.995 1.00 94.56 195 VAL A O 1
ATOM 1538 N N . ALA A 1 196 ? -11.479 11.929 13.830 1.00 94.31 196 ALA A N 1
ATOM 1539 C CA . ALA A 1 196 ? -12.874 12.249 13.535 1.00 94.31 196 ALA A CA 1
ATOM 1540 C C . ALA A 1 196 ? -13.836 11.384 14.361 1.00 9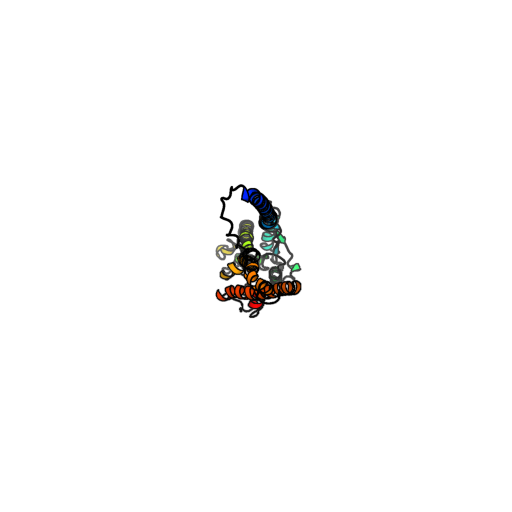4.31 196 ALA A C 1
ATOM 1542 O O . ALA A 1 196 ? -14.754 11.913 14.996 1.00 94.31 196 ALA A O 1
ATOM 1543 N N . VAL A 1 197 ? -13.581 10.074 14.440 1.00 95.56 197 VAL A N 1
ATOM 1544 C CA . VAL A 1 197 ? -14.384 9.138 15.237 1.00 95.56 197 VAL A CA 1
ATOM 1545 C C . VAL A 1 197 ? -14.330 9.493 16.715 1.00 95.56 197 VAL A C 1
ATOM 1547 O O . VAL A 1 197 ? -15.381 9.619 17.345 1.00 95.56 197 VAL A O 1
ATOM 1550 N N . ARG A 1 198 ? -13.143 9.723 17.286 1.00 93.44 198 ARG A N 1
ATOM 1551 C CA . ARG A 1 198 ? -13.019 10.101 18.705 1.00 93.44 198 ARG A CA 1
ATOM 1552 C C . ARG A 1 198 ? -13.696 11.434 19.010 1.00 93.44 198 ARG A C 1
ATOM 1554 O O . ARG A 1 198 ? -14.337 11.565 20.052 1.00 93.44 198 ARG A O 1
ATOM 1561 N N . SER A 1 199 ? -13.606 12.400 18.098 1.00 93.56 199 SER A N 1
ATOM 1562 C CA . SER A 1 199 ? -14.251 13.711 18.248 1.00 93.56 199 SER A CA 1
ATOM 1563 C C . SER A 1 199 ? -15.778 13.621 18.172 1.00 93.56 199 SER A C 1
ATOM 1565 O O . SER A 1 199 ? -16.475 14.347 18.879 1.00 93.56 199 SER A O 1
ATOM 1567 N N . TYR A 1 200 ? -16.308 12.705 17.356 1.00 94.00 200 TYR A N 1
ATOM 1568 C CA . TYR A 1 200 ? -17.740 12.428 17.265 1.00 94.00 200 TYR A CA 1
ATOM 1569 C C . TYR A 1 200 ? -18.249 11.625 18.476 1.00 94.00 200 TYR A C 1
ATOM 1571 O O . TYR A 1 200 ? -19.310 11.928 19.032 1.00 94.00 200 TYR A O 1
ATOM 1579 N N . PHE A 1 201 ? -17.505 10.603 18.895 1.00 95.00 201 PHE A N 1
ATOM 1580 C CA . PHE A 1 201 ? -17.911 9.662 19.935 1.00 95.00 201 PHE A CA 1
ATOM 1581 C C . PHE A 1 201 ? -17.752 10.232 21.348 1.00 95.00 201 PHE A C 1
ATOM 1583 O O . PHE A 1 201 ? -18.680 10.144 22.150 1.00 95.00 201 PHE A O 1
ATOM 1590 N N . GLY A 1 202 ? -16.612 10.863 21.649 1.00 92.38 202 GLY A N 1
ATOM 1591 C CA . GLY A 1 202 ? -16.235 11.299 22.997 1.00 92.38 202 GLY A CA 1
ATOM 1592 C C . GLY A 1 202 ? -17.302 12.140 23.711 1.00 92.38 202 GLY A C 1
ATOM 1593 O O . GLY A 1 202 ? -17.739 11.753 24.795 1.00 92.38 202 GLY A O 1
ATOM 1594 N N . PRO A 1 203 ? -17.795 13.249 23.123 1.00 92.12 203 PRO A N 1
ATOM 1595 C CA . PRO A 1 203 ? -18.824 14.074 23.756 1.00 92.12 203 PRO A CA 1
ATOM 1596 C C . PRO A 1 203 ? -20.138 13.326 24.015 1.00 92.12 203 PRO A C 1
ATOM 1598 O O . PRO A 1 203 ? -20.749 13.515 25.066 1.00 92.12 203 PRO A O 1
ATOM 1601 N N . ARG A 1 204 ? -20.568 12.461 23.084 1.00 92.19 204 ARG A N 1
ATOM 1602 C CA . ARG A 1 204 ? -21.794 11.656 23.226 1.00 92.19 204 ARG A CA 1
ATOM 1603 C C . ARG A 1 204 ? -21.642 10.618 24.327 1.00 92.19 204 ARG A C 1
ATOM 1605 O O . ARG A 1 204 ? -22.527 10.478 25.162 1.00 92.19 204 ARG A O 1
ATOM 1612 N N . TRP A 1 205 ? -20.492 9.955 24.368 1.00 92.94 205 TRP A N 1
ATOM 1613 C CA . TRP A 1 205 ? -20.187 8.972 25.394 1.00 92.94 205 TRP A CA 1
ATOM 1614 C C . TRP A 1 205 ? -20.145 9.592 26.791 1.00 92.94 205 TRP A C 1
ATOM 1616 O O . TRP A 1 205 ? -20.771 9.077 27.714 1.00 92.94 205 TRP A O 1
ATOM 1626 N N . ILE A 1 206 ? -19.499 10.752 26.943 1.00 91.06 206 ILE A N 1
ATOM 1627 C CA . ILE A 1 206 ? -19.476 11.489 28.213 1.00 91.06 206 ILE A CA 1
ATOM 1628 C C . ILE A 1 206 ? -20.897 11.856 28.662 1.00 91.06 206 ILE A C 1
ATOM 1630 O O . ILE A 1 206 ? -21.206 11.735 29.847 1.00 91.06 206 ILE A O 1
ATOM 1634 N N . GLN A 1 207 ? -21.775 12.273 27.742 1.00 89.88 207 GLN A N 1
ATOM 1635 C CA . GLN A 1 207 ? -23.179 12.556 28.062 1.00 89.88 207 GLN A CA 1
ATOM 1636 C C . GLN A 1 207 ? -23.918 11.305 28.552 1.00 89.88 207 GLN A C 1
ATOM 1638 O O . GLN A 1 207 ? -24.622 11.392 29.556 1.00 89.88 207 GLN A O 1
ATOM 1643 N N . THR A 1 208 ? -23.730 10.155 27.899 1.00 88.88 208 THR A N 1
ATOM 1644 C CA . THR A 1 208 ? -24.312 8.870 28.324 1.00 88.88 208 THR A CA 1
ATOM 1645 C C . THR A 1 208 ? -23.840 8.483 29.726 1.00 88.88 208 THR A C 1
ATOM 1647 O O . THR A 1 208 ? -24.660 8.281 30.618 1.00 88.88 208 THR A O 1
ATOM 1650 N N . VAL A 1 209 ? -22.527 8.494 29.968 1.00 89.38 209 VAL A N 1
ATOM 1651 C CA . VAL A 1 209 ? -21.948 8.140 31.274 1.00 89.38 209 VAL A CA 1
ATOM 1652 C C . VAL A 1 209 ? -22.412 9.092 32.382 1.00 89.38 209 VAL A C 1
ATOM 1654 O O . VAL A 1 209 ? -22.702 8.653 33.496 1.00 89.38 209 VAL A O 1
ATOM 1657 N N . ALA A 1 210 ? -22.513 10.392 32.089 1.00 87.88 210 ALA A N 1
ATOM 1658 C CA . ALA A 1 210 ? -22.991 11.389 33.044 1.00 87.88 210 ALA A CA 1
ATOM 1659 C C . ALA A 1 210 ? -24.476 11.208 33.399 1.00 87.88 210 ALA A C 1
ATOM 1661 O O . ALA A 1 210 ? -24.857 11.451 34.543 1.00 87.88 210 ALA A O 1
ATOM 1662 N N . GLN A 1 211 ? -25.309 10.779 32.445 1.00 87.94 211 GLN A N 1
ATOM 1663 C CA . GLN A 1 211 ? -26.728 10.485 32.678 1.00 87.94 211 GLN A CA 1
ATOM 1664 C C . GLN A 1 211 ? -26.930 9.210 33.501 1.00 87.94 211 GLN A C 1
ATOM 1666 O O . GLN A 1 211 ? -27.825 9.161 34.342 1.00 87.94 211 GLN A O 1
ATOM 1671 N N . GLU A 1 212 ? -26.094 8.196 33.284 1.00 85.12 212 GLU A N 1
ATOM 1672 C CA . GLU A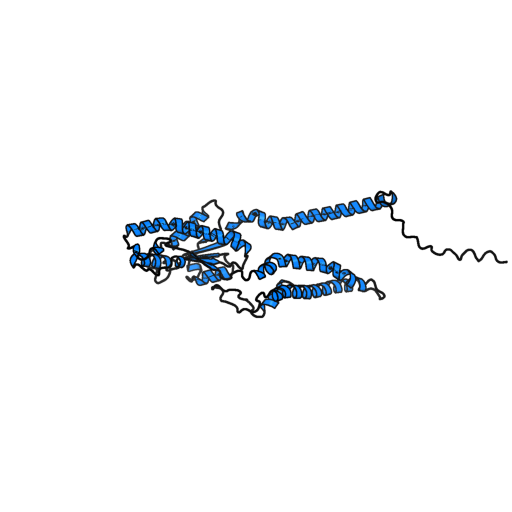 1 212 ? -26.203 6.892 33.951 1.00 85.12 212 GLU A CA 1
ATOM 1673 C C . GLU A 1 212 ? -25.521 6.860 35.333 1.00 85.12 212 GLU A C 1
ATOM 1675 O O . GLU A 1 212 ? -25.758 5.946 36.122 1.00 85.12 212 GLU A O 1
ATOM 1680 N N . GLY A 1 213 ? -24.734 7.888 35.677 1.00 78.25 213 GLY A N 1
ATOM 1681 C CA . GLY A 1 213 ? -24.203 8.097 37.029 1.00 78.25 213 GLY A CA 1
ATOM 1682 C C . GLY A 1 213 ? -23.098 7.118 37.434 1.00 78.25 213 GLY A C 1
ATOM 1683 O O . GLY A 1 213 ? -22.938 6.817 38.618 1.00 78.25 213 GLY A O 1
ATOM 1684 N N . TYR A 1 214 ? -22.345 6.595 36.468 1.00 81.12 214 TYR A N 1
ATOM 1685 C CA . TYR A 1 214 ? -21.326 5.581 36.727 1.00 81.12 214 TYR A CA 1
ATOM 1686 C C . TYR A 1 214 ? -20.071 6.110 37.429 1.00 81.12 214 TYR A C 1
ATOM 1688 O O . TYR A 1 214 ? -19.747 7.298 37.391 1.00 81.12 214 TYR A O 1
ATOM 1696 N N . ASN A 1 215 ? -19.318 5.201 38.061 1.00 70.06 215 ASN A N 1
ATOM 1697 C CA . ASN A 1 215 ? -18.099 5.548 38.784 1.00 70.06 215 ASN A CA 1
ATOM 1698 C C . ASN A 1 215 ? -16.895 5.695 37.841 1.00 70.06 215 ASN A C 1
ATOM 1700 O O . ASN A 1 215 ? -16.127 4.768 37.591 1.00 70.06 215 ASN A O 1
ATOM 1704 N N . ILE A 1 216 ? -16.710 6.924 37.380 1.00 77.88 216 ILE A N 1
ATOM 1705 C CA . ILE A 1 216 ? -15.700 7.350 36.407 1.00 77.88 216 ILE A CA 1
ATOM 1706 C C . ILE A 1 216 ? -14.256 7.240 36.941 1.00 77.88 216 ILE A C 1
ATOM 1708 O O . ILE A 1 216 ? -13.292 7.189 36.180 1.00 77.88 216 ILE A O 1
ATOM 1712 N N . SER A 1 217 ? -14.084 7.201 38.266 1.00 79.00 217 SER A N 1
ATOM 1713 C CA . SER A 1 217 ? -12.763 7.286 38.904 1.00 79.00 217 SER A CA 1
ATOM 1714 C C . SER A 1 217 ? -11.896 6.034 38.739 1.00 79.00 217 SER A C 1
ATOM 1716 O O . SER A 1 217 ? -10.677 6.127 38.858 1.00 79.00 217 SER A O 1
ATOM 1718 N N . GLN A 1 218 ? -12.500 4.873 38.462 1.00 81.75 218 GLN A N 1
ATOM 1719 C CA . GLN A 1 218 ? -11.781 3.594 38.410 1.00 81.75 218 GLN A CA 1
ATOM 1720 C C . GLN A 1 218 ? -11.274 3.211 37.013 1.00 81.75 218 GLN A C 1
ATOM 1722 O O . GLN A 1 218 ? -10.352 2.404 36.907 1.00 81.75 218 GLN A O 1
ATOM 1727 N N . ALA A 1 219 ? -11.827 3.810 35.956 1.00 85.62 219 ALA A N 1
ATOM 1728 C CA . ALA A 1 219 ? -11.426 3.563 34.571 1.00 85.62 219 ALA A CA 1
ATOM 1729 C C . ALA A 1 219 ? -11.408 4.874 33.756 1.00 85.62 219 ALA A C 1
ATOM 1731 O O . ALA A 1 219 ? -12.210 5.042 32.835 1.00 85.62 219 ALA A O 1
ATOM 1732 N N . PRO A 1 220 ? -10.515 5.834 34.070 1.00 87.31 220 PRO A N 1
ATOM 1733 C CA . PRO A 1 220 ? -10.457 7.120 33.366 1.00 87.31 220 PRO A CA 1
ATOM 1734 C C . PRO A 1 220 ? -10.206 6.971 31.856 1.00 87.31 220 PRO A C 1
ATOM 1736 O O . PRO A 1 220 ? -10.714 7.760 31.057 1.00 87.31 220 PRO A O 1
ATOM 1739 N N . GLN A 1 221 ? -9.481 5.930 31.444 1.00 88.50 221 GLN A N 1
ATOM 1740 C CA . GLN A 1 221 ? -9.204 5.624 30.040 1.00 88.50 221 GLN A CA 1
ATOM 1741 C C . GLN A 1 221 ? -10.458 5.210 29.252 1.00 88.50 221 GLN A C 1
ATOM 1743 O O . GLN A 1 221 ? -10.520 5.430 28.043 1.00 88.50 221 GLN A O 1
ATOM 1748 N N . ALA A 1 222 ? -11.491 4.698 29.935 1.00 89.31 222 ALA A N 1
ATOM 1749 C CA . ALA A 1 222 ? -12.799 4.417 29.343 1.00 89.31 222 ALA A CA 1
ATOM 1750 C C . ALA A 1 222 ? -13.610 5.694 29.049 1.00 89.31 222 ALA A C 1
ATOM 1752 O O . ALA A 1 222 ? -14.676 5.616 28.452 1.00 89.31 222 ALA A O 1
ATOM 1753 N N . ILE A 1 223 ? -13.112 6.872 29.436 1.00 89.06 223 ILE A N 1
ATOM 1754 C CA . ILE A 1 223 ? -13.750 8.174 29.184 1.00 89.06 223 ILE A CA 1
ATOM 1755 C C . ILE A 1 223 ? -12.941 9.001 28.204 1.00 89.06 223 ILE A C 1
ATOM 1757 O O . ILE A 1 223 ? -13.496 9.586 27.280 1.00 89.06 223 ILE A O 1
ATOM 1761 N N . ASN A 1 224 ? -11.627 9.056 28.412 1.00 88.00 224 ASN A N 1
ATOM 1762 C CA . ASN A 1 224 ? -10.710 9.740 27.519 1.00 88.00 224 ASN A CA 1
ATOM 1763 C C . ASN A 1 224 ? -9.476 8.850 27.301 1.00 88.00 224 ASN A C 1
ATOM 1765 O O . ASN A 1 224 ? -8.718 8.647 28.252 1.00 88.00 224 ASN A O 1
ATOM 1769 N N . PRO A 1 225 ? -9.264 8.292 26.093 1.00 88.12 225 PRO A N 1
ATOM 1770 C CA . PRO A 1 225 ? -9.985 8.556 24.840 1.00 88.12 225 PRO A CA 1
ATOM 1771 C C . PRO A 1 225 ? -11.294 7.765 24.635 1.00 88.12 225 PRO A C 1
ATOM 1773 O O . PRO A 1 225 ? -11.929 7.942 23.599 1.00 88.12 225 PRO A O 1
ATOM 1776 N N . ALA A 1 226 ? -11.700 6.912 25.586 1.00 90.69 226 ALA A N 1
ATOM 1777 C CA . ALA A 1 226 ? -12.817 5.954 25.499 1.00 90.69 226 ALA A CA 1
ATOM 1778 C C . ALA A 1 226 ? -12.615 4.832 24.472 1.00 90.69 226 ALA A C 1
ATOM 1780 O O . ALA A 1 226 ? -12.610 3.659 24.843 1.00 90.69 226 ALA A O 1
ATOM 1781 N N . ILE A 1 227 ? -12.397 5.181 23.209 1.00 94.75 227 ILE A N 1
ATOM 1782 C CA . ILE A 1 227 ? -12.125 4.252 22.110 1.00 94.75 227 ILE A CA 1
ATOM 1783 C C . ILE A 1 227 ? -10.864 4.675 21.357 1.00 94.75 227 ILE A C 1
ATOM 1785 O O . ILE A 1 227 ? -10.463 5.842 21.374 1.00 94.75 227 ILE A O 1
ATOM 1789 N N . GLY A 1 228 ? -10.236 3.717 20.692 1.00 93.25 228 GLY A N 1
ATOM 1790 C CA . GLY A 1 228 ? -9.119 3.938 19.792 1.00 93.25 228 GLY A CA 1
ATOM 1791 C C . GLY A 1 228 ? -8.959 2.793 18.803 1.00 93.25 228 GLY A C 1
ATOM 1792 O O . GLY A 1 228 ? -9.489 1.700 19.010 1.00 93.25 228 GLY A O 1
ATOM 1793 N N . PHE A 1 229 ? -8.212 3.064 17.735 1.00 95.38 229 PHE A N 1
ATOM 1794 C CA . PHE A 1 229 ? -7.891 2.079 16.709 1.00 95.38 229 PHE A CA 1
ATOM 1795 C C . PHE A 1 229 ? -6.462 1.563 16.869 1.00 95.38 229 PHE A C 1
ATOM 1797 O O . PHE A 1 229 ? -5.513 2.348 16.938 1.00 95.38 229 PHE A O 1
ATOM 1804 N N . THR A 1 230 ? -6.292 0.245 16.879 1.00 95.56 230 THR A N 1
ATOM 1805 C CA . THR A 1 230 ? -4.973 -0.384 16.740 1.00 95.56 230 THR A CA 1
ATOM 1806 C C . THR A 1 230 ? -4.606 -0.495 15.266 1.00 95.56 230 THR A C 1
ATOM 1808 O O . THR A 1 230 ? -5.388 -1.004 14.473 1.00 95.56 230 THR A O 1
ATOM 1811 N N . SER A 1 231 ? -3.408 -0.064 14.874 1.00 94.88 231 SER A N 1
ATOM 1812 C CA . SER A 1 231 ? -2.922 -0.284 13.507 1.00 94.88 231 SER A CA 1
ATOM 1813 C C . SER A 1 231 ? -2.205 -1.629 13.402 1.00 94.88 231 SER A C 1
ATOM 1815 O O . SER A 1 231 ? -1.231 -1.885 14.111 1.00 94.88 231 SER A O 1
ATOM 1817 N N . VAL A 1 232 ? -2.700 -2.487 12.518 1.00 95.88 232 VAL A N 1
ATOM 1818 C CA . VAL A 1 232 ? -2.185 -3.817 12.209 1.00 95.88 232 VAL A CA 1
ATOM 1819 C C . VAL A 1 232 ? -1.733 -3.830 10.756 1.00 95.88 232 VAL A C 1
ATOM 1821 O O . VAL A 1 232 ? -2.520 -4.000 9.826 1.00 95.88 232 VAL A O 1
ATOM 1824 N N . ASP A 1 233 ? -0.430 -3.698 10.563 1.00 95.94 233 ASP A N 1
ATOM 1825 C CA . ASP A 1 233 ? 0.181 -3.883 9.255 1.00 95.94 233 ASP A CA 1
ATOM 1826 C C . ASP A 1 233 ? 0.524 -5.364 9.056 1.00 95.94 233 ASP A C 1
ATOM 1828 O O . ASP A 1 233 ? 1.334 -5.930 9.797 1.00 95.94 233 ASP A O 1
ATOM 1832 N N . LEU A 1 234 ? -0.106 -6.026 8.086 1.00 95.50 234 LEU A N 1
ATOM 1833 C CA . LEU A 1 234 ? 0.119 -7.447 7.812 1.00 95.50 234 LEU A CA 1
ATOM 1834 C C . LEU A 1 234 ? 1.529 -7.690 7.262 1.00 95.50 234 LEU A C 1
ATOM 1836 O O . LEU A 1 234 ? 2.147 -8.712 7.579 1.00 95.50 234 LEU A O 1
ATOM 1840 N N . ARG A 1 235 ? 2.058 -6.762 6.454 1.00 94.88 235 ARG A N 1
ATOM 1841 C CA . ARG A 1 235 ? 3.404 -6.842 5.865 1.00 94.88 235 ARG A CA 1
ATOM 1842 C C . ARG A 1 235 ? 4.069 -5.462 5.915 1.00 94.88 235 ARG A C 1
ATOM 1844 O O . ARG A 1 235 ? 3.980 -4.703 4.948 1.00 94.88 235 ARG A O 1
ATOM 1851 N N . PRO A 1 236 ? 4.786 -5.166 7.011 1.00 94.25 236 PRO A N 1
ATOM 1852 C CA . PRO A 1 236 ? 5.550 -3.936 7.133 1.00 94.25 236 PRO A CA 1
ATOM 1853 C C . PRO A 1 236 ? 6.661 -3.818 6.087 1.00 94.25 236 PRO A C 1
ATOM 1855 O O . PRO A 1 236 ? 7.401 -4.777 5.849 1.00 94.25 236 PRO A O 1
ATOM 1858 N N . PHE A 1 237 ? 6.829 -2.625 5.509 1.00 92.25 237 PHE A N 1
ATOM 1859 C CA . PHE A 1 237 ? 7.926 -2.320 4.592 1.00 92.25 237 PHE A CA 1
ATOM 1860 C C . PHE A 1 237 ? 9.252 -2.145 5.343 1.00 92.25 237 PHE A C 1
ATOM 1862 O O . PHE A 1 237 ? 9.678 -1.048 5.704 1.00 92.25 237 PHE A O 1
ATOM 1869 N N . VAL A 1 238 ? 9.922 -3.263 5.592 1.00 89.12 238 VAL A N 1
ATOM 1870 C CA . VAL A 1 238 ? 11.254 -3.337 6.196 1.00 89.12 238 VAL A CA 1
ATOM 1871 C C . VAL A 1 238 ? 12.063 -4.445 5.509 1.00 89.12 238 VAL A C 1
ATOM 1873 O O . VAL A 1 238 ? 11.465 -5.287 4.843 1.00 89.12 238 VAL A O 1
ATOM 1876 N N . PRO A 1 239 ? 13.404 -4.466 5.656 1.00 89.62 239 PRO A N 1
ATOM 1877 C CA . PRO A 1 239 ? 14.271 -3.348 6.038 1.00 89.62 239 PRO A CA 1
ATOM 1878 C C . PRO A 1 239 ? 14.369 -2.268 4.943 1.00 89.62 239 PRO A C 1
ATOM 1880 O O . PRO A 1 239 ? 14.223 -2.546 3.756 1.00 89.62 239 PRO A O 1
ATOM 1883 N N . ALA A 1 240 ? 14.738 -1.041 5.327 1.00 87.12 240 ALA A N 1
ATOM 1884 C CA . ALA A 1 240 ? 14.855 0.103 4.408 1.00 87.12 240 ALA A CA 1
ATOM 1885 C C . ALA A 1 240 ? 15.875 -0.088 3.262 1.00 87.12 240 ALA A C 1
ATOM 1887 O O . ALA A 1 240 ? 15.823 0.616 2.256 1.00 87.12 240 ALA A O 1
ATOM 1888 N N . VAL A 1 241 ? 16.794 -1.054 3.379 1.00 88.69 241 VAL A N 1
ATOM 1889 C CA . VAL A 1 241 ? 17.742 -1.410 2.308 1.00 88.69 241 VAL A CA 1
ATOM 1890 C C . VAL A 1 241 ? 17.052 -2.009 1.074 1.00 88.69 241 VAL A C 1
ATOM 1892 O O . VAL A 1 241 ? 17.658 -2.070 0.009 1.00 88.69 241 VAL A O 1
ATOM 1895 N N . ILE A 1 242 ? 15.778 -2.402 1.177 1.00 87.88 242 ILE A N 1
ATOM 1896 C CA . ILE A 1 242 ? 14.976 -2.857 0.034 1.00 87.88 242 ILE A CA 1
ATOM 1897 C C . ILE A 1 242 ? 14.581 -1.688 -0.880 1.00 87.88 242 ILE A C 1
ATOM 1899 O O . ILE A 1 242 ? 14.422 -1.896 -2.081 1.00 87.88 242 ILE A O 1
ATOM 1903 N N . THR A 1 243 ? 14.497 -0.452 -0.369 1.00 88.12 243 THR A N 1
ATOM 1904 C CA . THR A 1 243 ? 14.027 0.720 -1.132 1.00 88.12 243 THR A CA 1
ATOM 1905 C C . THR A 1 243 ? 14.696 0.870 -2.501 1.00 88.12 243 THR A C 1
ATOM 1907 O O . THR A 1 243 ? 13.966 0.934 -3.487 1.00 88.12 243 THR A O 1
ATOM 1910 N N . PRO A 1 244 ? 16.039 0.856 -2.640 1.00 85.06 244 PRO A N 1
ATOM 1911 C CA . PRO A 1 244 ? 16.675 1.011 -3.947 1.00 85.06 244 PRO A CA 1
ATOM 1912 C C . PRO A 1 244 ? 16.296 -0.091 -4.943 1.00 85.06 244 PRO A C 1
ATOM 1914 O O . PRO A 1 244 ? 16.229 0.179 -6.140 1.00 85.06 244 PRO A O 1
ATOM 1917 N N . ALA A 1 245 ? 16.031 -1.310 -4.460 1.00 83.94 245 ALA A N 1
ATOM 1918 C CA . ALA A 1 245 ? 15.647 -2.437 -5.302 1.00 83.94 245 ALA A CA 1
ATOM 1919 C C . ALA A 1 245 ? 14.234 -2.267 -5.884 1.00 83.94 245 ALA A C 1
ATOM 1921 O O . ALA A 1 245 ? 14.026 -2.600 -7.048 1.00 83.94 245 ALA A O 1
ATOM 1922 N N . VAL A 1 246 ? 13.294 -1.710 -5.111 1.00 82.38 246 VAL A N 1
ATOM 1923 C CA . VAL A 1 246 ? 11.886 -1.560 -5.525 1.00 82.38 246 VAL A CA 1
ATOM 1924 C C . VAL A 1 246 ? 11.574 -0.222 -6.200 1.00 82.38 246 VAL A C 1
ATOM 1926 O O . VAL A 1 246 ? 10.734 -0.187 -7.091 1.00 82.38 246 VAL A O 1
ATOM 1929 N N . SER A 1 247 ? 12.251 0.873 -5.834 1.00 80.12 247 SER A N 1
ATOM 1930 C CA . SER A 1 247 ? 11.924 2.213 -6.353 1.00 80.12 247 SER A CA 1
ATOM 1931 C C . SER A 1 247 ? 12.817 2.666 -7.510 1.00 80.12 247 SER A C 1
ATOM 1933 O O . SER A 1 247 ? 12.335 3.246 -8.479 1.00 80.12 247 SER A O 1
ATOM 1935 N N . ILE A 1 248 ? 14.125 2.396 -7.437 1.00 81.75 248 ILE A N 1
ATOM 1936 C CA . ILE A 1 248 ? 15.113 2.865 -8.430 1.00 81.75 248 ILE A CA 1
ATOM 1937 C C . ILE A 1 248 ? 15.581 1.717 -9.335 1.00 81.75 248 ILE A C 1
ATOM 1939 O O . ILE A 1 248 ? 16.098 1.952 -10.430 1.00 81.75 248 ILE A O 1
ATOM 1943 N N . GLY A 1 249 ? 15.350 0.468 -8.928 1.00 80.94 249 GLY A N 1
ATOM 1944 C CA . GLY A 1 249 ? 15.840 -0.719 -9.619 1.00 80.94 249 GLY A CA 1
ATOM 1945 C C . GLY A 1 249 ? 15.479 -0.787 -11.102 1.00 80.94 249 GLY A C 1
ATOM 1946 O O . GLY A 1 249 ? 16.336 -1.079 -11.939 1.00 80.94 249 GLY A O 1
ATOM 1947 N N . LEU A 1 250 ? 14.249 -0.400 -11.455 1.00 80.31 250 LEU A N 1
ATOM 1948 C CA . LEU A 1 250 ? 13.787 -0.374 -12.844 1.00 80.31 250 LEU A CA 1
ATOM 1949 C C . LEU A 1 250 ? 14.626 0.563 -13.732 1.00 80.31 250 LEU A C 1
ATOM 1951 O O . LEU A 1 250 ? 14.918 0.235 -14.882 1.00 80.31 250 LEU A O 1
ATOM 1955 N N . ILE A 1 251 ? 15.070 1.708 -13.204 1.00 86.12 251 ILE A N 1
ATOM 1956 C CA . ILE A 1 251 ? 15.915 2.656 -13.945 1.00 86.12 251 ILE A CA 1
ATOM 1957 C C . ILE A 1 251 ? 17.268 2.010 -14.258 1.00 86.12 251 ILE A C 1
ATOM 1959 O O . ILE A 1 251 ? 17.766 2.139 -15.378 1.00 86.12 251 ILE A O 1
ATOM 1963 N N . TYR A 1 252 ? 17.846 1.265 -13.311 1.00 86.00 252 TYR A N 1
ATOM 1964 C CA . TYR A 1 252 ? 19.093 0.539 -13.549 1.00 86.00 252 TYR A CA 1
ATOM 1965 C C . TYR A 1 252 ? 18.935 -0.552 -14.609 1.00 86.00 252 TYR A C 1
ATOM 1967 O O . TYR A 1 252 ? 19.809 -0.676 -15.469 1.00 86.00 252 TYR A O 1
ATOM 1975 N N . LEU A 1 253 ? 17.817 -1.284 -14.619 1.00 85.19 253 LEU A N 1
ATOM 1976 C CA . LEU A 1 253 ? 17.533 -2.278 -15.660 1.00 85.19 253 LEU A CA 1
ATOM 1977 C C . LEU A 1 253 ? 17.430 -1.635 -17.052 1.00 85.19 253 LEU A C 1
ATOM 1979 O O . LEU A 1 253 ? 18.025 -2.139 -18.005 1.00 85.19 253 LEU A O 1
ATOM 1983 N N . ILE A 1 254 ? 16.773 -0.476 -17.172 1.00 86.06 254 ILE A N 1
ATOM 1984 C CA . ILE A 1 254 ? 16.700 0.284 -18.434 1.00 86.06 254 ILE A CA 1
ATOM 1985 C C . ILE A 1 254 ? 18.094 0.739 -18.886 1.00 86.06 254 ILE A C 1
ATOM 1987 O O . ILE A 1 254 ? 18.438 0.613 -20.063 1.00 86.06 254 ILE A O 1
ATOM 1991 N N . ILE A 1 255 ? 18.915 1.243 -17.961 1.00 88.12 255 ILE A N 1
ATOM 1992 C CA . ILE A 1 255 ? 20.296 1.661 -18.235 1.00 88.12 255 ILE A CA 1
ATOM 1993 C C . ILE A 1 255 ? 21.116 0.473 -18.756 1.00 88.12 255 ILE A C 1
ATOM 1995 O O . ILE A 1 255 ? 21.750 0.580 -19.808 1.00 88.12 255 ILE A O 1
ATOM 1999 N N . LEU A 1 256 ? 21.070 -0.672 -18.070 1.00 87.12 256 LEU A N 1
ATOM 2000 C CA . LEU A 1 256 ? 21.754 -1.895 -18.497 1.00 87.12 256 LEU A CA 1
ATOM 2001 C C . LEU A 1 256 ? 21.272 -2.351 -19.880 1.00 87.12 256 LEU A C 1
ATOM 2003 O O . LEU A 1 256 ? 22.094 -2.681 -20.738 1.00 87.12 256 LEU A O 1
ATOM 2007 N N . ALA A 1 257 ? 19.963 -2.301 -20.135 1.00 86.19 257 ALA A N 1
ATOM 2008 C CA . ALA A 1 257 ? 19.381 -2.648 -21.426 1.00 86.19 257 ALA A CA 1
ATOM 2009 C C . ALA A 1 257 ? 19.884 -1.740 -22.558 1.00 86.19 257 ALA A C 1
ATOM 2011 O O . ALA A 1 257 ? 20.293 -2.240 -23.613 1.00 86.19 257 ALA A O 1
ATOM 2012 N N . PHE A 1 258 ? 19.901 -0.426 -22.321 1.00 86.81 258 PHE A N 1
ATOM 2013 C CA . PHE A 1 258 ? 20.331 0.585 -23.283 1.00 86.81 258 PHE A CA 1
ATOM 2014 C C . PHE A 1 258 ? 21.819 0.467 -23.620 1.00 86.81 258 PHE A C 1
ATOM 2016 O O . PHE A 1 258 ? 22.193 0.463 -24.794 1.00 86.81 258 PHE A O 1
ATOM 2023 N N . PHE A 1 259 ? 22.671 0.329 -22.604 1.00 86.12 259 PHE A N 1
ATOM 2024 C CA . PHE A 1 259 ? 24.117 0.256 -22.791 1.00 86.12 259 PHE A CA 1
ATOM 2025 C C . PHE A 1 259 ? 24.591 -1.089 -23.349 1.00 86.12 259 PHE A C 1
ATOM 2027 O O . PHE A 1 259 ? 25.621 -1.131 -24.022 1.00 86.12 259 PHE A O 1
ATOM 2034 N N . ASN A 1 260 ? 23.840 -2.176 -23.152 1.00 87.94 260 ASN A N 1
ATOM 2035 C CA . ASN A 1 260 ? 24.230 -3.496 -23.648 1.00 87.94 260 ASN A CA 1
ATOM 2036 C C . ASN A 1 260 ? 24.481 -3.507 -25.171 1.00 87.94 260 ASN A C 1
ATOM 2038 O O . ASN A 1 260 ? 25.510 -3.987 -25.644 1.00 87.94 260 ASN A O 1
ATOM 2042 N N . THR A 1 261 ? 23.578 -2.907 -25.952 1.00 85.19 261 THR A N 1
ATOM 2043 C CA . THR A 1 261 ? 23.667 -2.923 -27.423 1.00 85.19 261 THR A CA 1
ATOM 2044 C C . THR A 1 261 ? 24.949 -2.272 -27.976 1.00 85.19 261 THR A C 1
ATOM 2046 O O . THR A 1 261 ? 25.633 -2.926 -28.770 1.00 85.19 261 THR A O 1
ATOM 2049 N N . PRO A 1 262 ? 25.316 -1.024 -27.616 1.00 87.75 262 PRO A N 1
ATOM 2050 C CA . PRO A 1 262 ? 26.555 -0.417 -28.097 1.00 87.75 262 PRO A CA 1
ATOM 2051 C C . PRO A 1 262 ? 27.809 -1.124 -27.570 1.00 87.75 262 PRO A C 1
ATOM 2053 O O . PRO A 1 262 ? 28.774 -1.233 -28.324 1.00 87.75 262 PRO A O 1
ATOM 2056 N N . PHE A 1 263 ? 27.805 -1.660 -26.343 1.00 88.75 263 PHE A N 1
ATOM 2057 C CA . PHE A 1 263 ? 28.954 -2.406 -25.814 1.00 88.75 263 PHE A CA 1
ATOM 2058 C C . PHE A 1 263 ? 29.191 -3.735 -26.543 1.00 88.75 263 PHE A C 1
ATOM 2060 O O . PHE A 1 263 ? 30.339 -4.105 -26.785 1.00 88.75 263 PHE A O 1
ATOM 2067 N N . MET A 1 264 ? 28.126 -4.426 -26.954 1.00 87.62 264 MET A N 1
ATOM 2068 C CA . MET A 1 264 ? 28.228 -5.696 -27.682 1.00 87.62 264 MET A CA 1
ATOM 2069 C C . MET A 1 264 ? 28.444 -5.515 -29.192 1.00 87.62 264 MET A C 1
ATOM 2071 O O . MET A 1 264 ? 28.883 -6.443 -29.877 1.00 87.62 264 MET A O 1
ATOM 2075 N N . MET A 1 265 ? 28.184 -4.324 -29.745 1.00 87.19 265 MET A N 1
ATOM 2076 C CA . MET A 1 265 ? 28.277 -4.074 -31.187 1.00 87.19 265 MET A CA 1
ATOM 2077 C C . MET A 1 265 ? 29.680 -4.315 -31.780 1.00 87.19 265 MET A C 1
ATOM 2079 O O . MET A 1 265 ? 29.748 -5.000 -32.805 1.00 87.19 265 MET A O 1
ATOM 2083 N N . PRO A 1 266 ? 30.797 -3.864 -31.171 1.00 87.75 266 PRO A N 1
ATOM 2084 C CA . PRO A 1 266 ? 32.140 -4.184 -31.659 1.00 87.75 266 PRO A CA 1
ATOM 2085 C C . PRO A 1 266 ? 32.412 -5.690 -31.724 1.00 87.75 266 PRO A C 1
ATOM 2087 O O . PRO A 1 266 ? 33.019 -6.155 -32.685 1.00 87.75 266 PRO A O 1
ATOM 2090 N N . ILE A 1 267 ? 31.918 -6.458 -30.746 1.00 87.25 267 ILE A N 1
ATOM 2091 C CA . ILE A 1 267 ? 32.077 -7.919 -30.677 1.00 87.25 267 ILE A CA 1
ATOM 2092 C C . ILE A 1 267 ? 31.274 -8.582 -31.800 1.00 87.25 267 ILE A C 1
ATOM 2094 O O . ILE A 1 267 ? 31.802 -9.385 -32.566 1.00 87.25 267 ILE A O 1
ATOM 2098 N N . HIS A 1 268 ? 30.008 -8.197 -31.971 1.00 88.25 268 HIS A N 1
ATOM 2099 C CA . HIS A 1 268 ? 29.160 -8.712 -33.049 1.00 88.25 268 HIS A CA 1
ATOM 2100 C C . HIS A 1 268 ? 29.670 -8.348 -34.446 1.00 88.25 268 HIS A C 1
ATOM 2102 O O . HIS A 1 268 ? 29.440 -9.098 -35.396 1.00 88.25 268 HIS A O 1
ATOM 2108 N N . MET A 1 269 ? 30.344 -7.204 -34.593 1.00 86.81 269 MET A N 1
ATOM 2109 C CA . MET A 1 269 ? 30.920 -6.770 -35.864 1.00 86.81 269 MET A CA 1
ATOM 2110 C C . MET A 1 269 ? 32.122 -7.609 -36.298 1.00 86.81 269 MET A C 1
ATOM 2112 O O . MET A 1 269 ? 32.376 -7.650 -37.500 1.00 86.81 269 MET A O 1
ATOM 2116 N N . GLN A 1 270 ? 32.808 -8.315 -35.391 1.00 86.94 270 GLN A N 1
ATOM 2117 C CA . GLN A 1 270 ? 33.924 -9.200 -35.757 1.00 86.94 270 GLN A CA 1
ATOM 2118 C C . GLN A 1 270 ? 33.477 -10.290 -36.741 1.00 86.94 270 GLN A C 1
ATOM 2120 O O . GLN A 1 270 ? 34.171 -10.550 -37.714 1.00 86.94 270 GLN A O 1
ATOM 2125 N N . PHE A 1 271 ? 32.253 -10.816 -36.596 1.00 84.81 271 PHE A N 1
ATOM 2126 C CA . PHE A 1 271 ? 31.680 -11.811 -37.516 1.00 84.81 271 PHE A CA 1
ATOM 2127 C C . PHE A 1 271 ? 31.455 -11.311 -38.956 1.00 84.81 271 PHE A C 1
ATOM 2129 O O . PHE A 1 271 ? 31.208 -12.118 -39.854 1.00 84.81 271 PHE A O 1
ATOM 2136 N N . ILE A 1 272 ? 31.520 -9.996 -39.187 1.00 84.38 272 ILE A N 1
ATOM 2137 C CA . ILE A 1 272 ? 31.388 -9.366 -40.511 1.00 84.38 272 ILE A CA 1
ATOM 2138 C C . ILE A 1 272 ? 32.723 -8.768 -40.965 1.00 84.38 272 ILE A C 1
ATOM 2140 O O . ILE A 1 272 ? 33.069 -8.844 -42.142 1.00 84.38 272 ILE A O 1
ATOM 2144 N N . LYS A 1 273 ? 33.453 -8.137 -40.043 1.00 75.88 273 LYS A N 1
ATOM 2145 C CA . LYS A 1 273 ? 34.703 -7.421 -40.287 1.00 75.88 273 LYS A CA 1
ATOM 2146 C C . LYS A 1 273 ? 35.838 -8.168 -39.589 1.00 75.88 273 LYS A C 1
ATOM 2148 O O . LYS A 1 273 ? 36.126 -7.911 -38.424 1.00 75.88 273 LYS A O 1
ATOM 2153 N N . GLY A 1 274 ? 36.480 -9.075 -40.319 1.00 75.94 274 GLY A N 1
ATOM 2154 C CA . GLY A 1 274 ? 37.600 -9.877 -39.832 1.00 75.94 274 GLY A CA 1
ATOM 2155 C C . GLY A 1 274 ? 38.385 -10.520 -40.975 1.00 75.94 274 GLY A C 1
ATOM 2156 O O . GLY A 1 274 ? 38.009 -10.399 -42.138 1.00 75.94 274 GLY A O 1
ATOM 2157 N N . ASN A 1 275 ? 39.470 -11.227 -40.645 1.00 77.50 275 ASN A N 1
ATOM 2158 C CA . ASN A 1 275 ? 40.284 -11.980 -41.614 1.00 77.50 275 ASN A CA 1
ATOM 2159 C C . ASN A 1 275 ? 39.678 -13.363 -41.947 1.00 77.50 275 ASN A C 1
ATOM 2161 O O . ASN A 1 275 ? 40.390 -14.343 -42.150 1.00 77.50 275 ASN A O 1
ATOM 2165 N N . HIS A 1 276 ? 38.350 -13.464 -41.922 1.00 83.06 276 HIS A N 1
ATOM 2166 C CA . HIS A 1 276 ? 37.584 -14.677 -42.193 1.00 83.06 276 HIS A CA 1
ATOM 2167 C C . HIS A 1 276 ? 36.364 -14.327 -43.063 1.00 83.06 276 HIS A C 1
ATOM 2169 O O . HIS A 1 276 ? 35.964 -13.160 -43.112 1.00 83.06 276 HIS A O 1
ATOM 2175 N N . PRO A 1 277 ? 35.739 -15.304 -43.745 1.00 85.25 277 PRO A N 1
ATOM 2176 C CA . PRO A 1 277 ? 34.517 -15.060 -44.506 1.00 85.25 277 PRO A CA 1
ATOM 2177 C C . PRO A 1 277 ? 33.409 -14.460 -43.621 1.00 85.25 277 PRO A C 1
ATOM 2179 O O . PRO A 1 277 ? 33.253 -14.896 -42.474 1.00 85.25 277 PRO A O 1
ATOM 2182 N N . PRO A 1 278 ? 32.636 -13.476 -44.118 1.00 85.81 278 PRO A N 1
ATOM 2183 C CA . PRO A 1 278 ? 31.575 -12.854 -43.338 1.00 85.81 278 PRO A CA 1
ATOM 2184 C C . PRO A 1 278 ? 30.418 -13.832 -43.102 1.00 85.81 278 PRO A C 1
ATOM 2186 O O . PRO A 1 278 ? 30.023 -14.593 -43.991 1.00 85.81 278 PRO A O 1
ATOM 2189 N N . LEU A 1 279 ? 29.845 -13.785 -41.901 1.00 86.19 279 LEU A N 1
ATOM 2190 C CA . LEU A 1 279 ? 28.669 -14.573 -41.543 1.00 86.19 279 LEU A CA 1
ATOM 2191 C C . LEU A 1 279 ? 27.440 -14.127 -42.356 1.00 86.19 279 LEU A C 1
ATOM 2193 O O . LEU A 1 279 ? 27.253 -12.940 -42.631 1.00 86.19 279 LEU A O 1
ATOM 2197 N N . LYS A 1 280 ? 26.555 -15.069 -42.712 1.00 89.62 280 LYS A N 1
ATOM 2198 C CA . LYS A 1 280 ? 25.291 -14.743 -43.393 1.00 89.62 280 LYS A CA 1
ATOM 2199 C C . LYS A 1 280 ? 24.445 -13.814 -42.520 1.00 89.62 280 LYS A C 1
ATOM 2201 O O . LYS A 1 280 ? 24.255 -14.085 -41.337 1.00 89.62 280 LYS A O 1
ATOM 2206 N N . ILE A 1 281 ? 23.856 -12.778 -43.121 1.00 87.38 281 ILE A N 1
ATOM 2207 C CA . ILE A 1 281 ? 23.067 -11.755 -42.409 1.00 87.38 281 ILE A CA 1
ATOM 2208 C C . ILE A 1 281 ? 21.969 -12.358 -41.503 1.00 87.38 281 ILE A C 1
ATOM 2210 O O . ILE A 1 281 ? 21.877 -11.928 -40.353 1.00 87.38 281 ILE A O 1
ATOM 2214 N N . PRO A 1 282 ? 21.188 -13.381 -41.920 1.00 91.31 282 PRO A N 1
ATOM 2215 C CA . PRO A 1 282 ? 20.187 -13.988 -41.037 1.00 91.31 282 PRO A CA 1
ATOM 2216 C C . PRO A 1 282 ? 20.792 -14.699 -39.819 1.00 91.31 282 PRO A C 1
ATOM 2218 O O . PRO A 1 282 ? 20.258 -14.604 -38.720 1.00 91.31 282 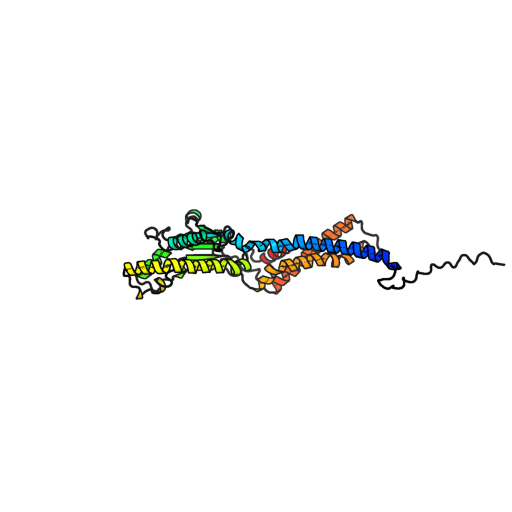PRO A O 1
ATOM 2221 N N . GLN A 1 283 ? 21.930 -15.379 -39.994 1.00 89.44 283 GLN A N 1
ATOM 2222 C CA . GLN A 1 283 ? 22.630 -16.066 -38.903 1.00 89.44 283 GLN A CA 1
ATOM 2223 C C . GLN A 1 283 ? 23.287 -15.066 -37.950 1.00 89.44 283 GLN A C 1
ATOM 2225 O O . GLN A 1 283 ? 23.284 -15.272 -36.742 1.00 89.44 283 GLN A O 1
ATOM 2230 N N . TRP A 1 284 ? 23.790 -13.953 -38.483 1.00 89.00 284 TRP A N 1
ATOM 2231 C CA . TRP A 1 284 ? 24.295 -12.843 -37.684 1.00 89.00 284 TRP A CA 1
ATOM 2232 C C . TRP A 1 284 ? 23.189 -12.175 -36.864 1.00 89.00 284 TRP A C 1
ATOM 2234 O O . TRP A 1 284 ? 23.389 -11.874 -35.689 1.00 89.00 284 TRP A O 1
ATOM 2244 N N . LEU A 1 285 ? 22.002 -11.986 -37.445 1.00 89.56 285 LEU A N 1
ATOM 2245 C CA . LEU A 1 285 ? 20.852 -11.454 -36.718 1.00 89.56 285 LEU A CA 1
ATOM 2246 C C . LEU A 1 285 ? 20.389 -12.415 -35.615 1.00 89.56 285 LEU A C 1
ATOM 2248 O O . LEU A 1 285 ? 20.171 -11.979 -34.487 1.00 89.56 285 LEU A O 1
ATOM 2252 N N . LEU A 1 286 ? 20.304 -13.716 -35.913 1.00 91.88 286 LEU A N 1
ATOM 2253 C CA . LEU A 1 286 ? 19.965 -14.741 -34.924 1.00 91.88 286 LEU A CA 1
ATOM 2254 C C . LEU A 1 286 ? 20.982 -14.770 -33.775 1.00 91.88 286 LEU A C 1
ATOM 2256 O O . LEU A 1 286 ? 20.589 -14.773 -32.612 1.00 91.88 286 LEU A O 1
ATOM 2260 N N . TRP A 1 287 ? 22.279 -14.714 -34.093 1.00 90.88 287 TRP A N 1
ATOM 2261 C CA . TRP A 1 287 ? 23.349 -14.607 -33.102 1.00 90.88 287 TRP A CA 1
ATOM 2262 C C . TRP A 1 287 ? 23.171 -13.389 -32.193 1.00 90.88 287 TRP A C 1
ATOM 2264 O O . TRP A 1 287 ? 23.292 -13.517 -30.980 1.00 90.88 287 TRP A O 1
ATOM 2274 N N . ARG A 1 288 ? 22.835 -12.219 -32.746 1.00 90.44 288 ARG A N 1
ATOM 2275 C CA . ARG A 1 288 ? 22.603 -11.005 -31.947 1.00 90.44 288 ARG A CA 1
ATOM 2276 C C . ARG A 1 288 ? 21.439 -11.155 -30.976 1.00 90.44 288 ARG A C 1
ATOM 2278 O O . ARG A 1 288 ? 21.550 -10.715 -29.838 1.00 90.44 288 ARG A O 1
ATOM 2285 N N . ILE A 1 289 ? 20.340 -11.771 -31.409 1.00 90.44 289 ILE A N 1
ATOM 2286 C CA . ILE A 1 289 ? 19.177 -12.009 -30.545 1.00 90.44 289 ILE A CA 1
ATOM 2287 C C . ILE A 1 289 ? 19.553 -12.978 -29.419 1.00 90.44 289 ILE A C 1
ATOM 2289 O O . ILE A 1 289 ? 19.372 -12.649 -28.251 1.00 90.44 289 ILE A O 1
ATOM 2293 N N . LEU A 1 290 ? 20.139 -14.132 -29.754 1.00 92.12 290 LEU A N 1
ATOM 2294 C CA . LEU A 1 290 ? 20.527 -15.146 -28.767 1.00 92.12 290 LEU A CA 1
ATOM 2295 C C . LEU A 1 290 ? 21.594 -14.633 -27.794 1.00 92.12 290 LEU A C 1
ATOM 2297 O O . LEU A 1 290 ? 21.491 -14.861 -26.590 1.00 92.12 290 LEU A O 1
ATOM 2301 N N . SER A 1 291 ? 22.589 -13.901 -28.299 1.00 91.50 291 SER A N 1
ATOM 2302 C CA . SER A 1 291 ? 23.625 -13.294 -27.467 1.00 91.50 291 SER A CA 1
ATOM 2303 C C . SER A 1 291 ? 23.036 -12.257 -26.519 1.00 91.50 291 SER A C 1
ATOM 2305 O O . SER A 1 291 ? 23.410 -12.259 -25.355 1.00 91.50 291 SER A O 1
ATOM 2307 N N . ASN A 1 292 ? 22.107 -11.408 -26.971 1.00 89.88 292 ASN A N 1
ATOM 2308 C CA . ASN A 1 292 ? 21.459 -10.433 -26.092 1.00 89.88 292 ASN A CA 1
ATOM 2309 C C . ASN A 1 292 ? 20.621 -11.105 -25.000 1.00 89.88 292 ASN A C 1
ATOM 2311 O O . ASN A 1 292 ? 20.697 -10.676 -23.854 1.00 89.88 292 ASN A O 1
ATOM 2315 N N . ILE A 1 293 ? 19.879 -12.170 -25.324 1.00 91.00 293 ILE A N 1
ATOM 2316 C CA . ILE A 1 293 ? 19.124 -12.951 -24.330 1.00 91.00 293 ILE A CA 1
ATOM 2317 C C . ILE A 1 293 ? 20.075 -13.514 -23.265 1.00 91.00 293 ILE A C 1
ATOM 2319 O O . ILE A 1 293 ? 19.830 -13.348 -22.071 1.00 91.00 293 ILE A O 1
ATOM 2323 N N . GLY A 1 294 ? 21.188 -14.123 -23.690 1.00 91.94 294 GLY A N 1
ATOM 2324 C CA . GLY A 1 294 ? 22.207 -14.641 -22.777 1.00 91.94 294 GLY A CA 1
ATOM 2325 C C . GLY A 1 294 ? 22.841 -13.542 -21.924 1.00 91.94 294 GLY A C 1
ATOM 2326 O O . GLY A 1 294 ? 22.959 -13.689 -20.711 1.00 91.94 294 GLY A O 1
ATOM 2327 N N . THR A 1 295 ? 23.199 -12.407 -22.523 1.00 91.62 295 THR A N 1
ATOM 2328 C CA . THR A 1 295 ? 23.775 -11.278 -21.788 1.00 91.62 295 THR A CA 1
ATOM 2329 C C . THR A 1 295 ? 22.798 -10.715 -20.758 1.00 91.62 295 THR A C 1
ATOM 2331 O O . THR A 1 295 ? 23.202 -10.508 -19.619 1.00 91.62 295 THR A O 1
ATOM 2334 N N . TYR A 1 296 ? 21.520 -10.521 -21.099 1.00 91.00 296 TYR A N 1
ATOM 2335 C CA . TYR A 1 296 ? 20.515 -10.051 -20.139 1.00 91.00 296 TYR A CA 1
ATOM 2336 C C . TYR A 1 296 ? 20.273 -11.045 -19.005 1.00 91.00 296 TYR A C 1
ATOM 2338 O O . TYR A 1 296 ? 20.129 -10.632 -17.856 1.00 91.00 296 TYR A O 1
ATOM 2346 N N . PHE A 1 297 ? 20.324 -12.345 -19.287 1.00 92.31 297 PHE A N 1
ATOM 2347 C CA . PHE A 1 297 ? 20.241 -13.383 -18.260 1.00 92.31 297 PHE A CA 1
ATOM 2348 C C . PHE A 1 297 ? 21.363 -13.274 -17.219 1.00 92.31 297 PHE A C 1
ATOM 2350 O O . PHE A 1 297 ? 21.100 -13.304 -16.019 1.00 92.31 297 PHE A O 1
ATOM 2357 N N . PHE A 1 298 ? 22.610 -13.063 -17.648 1.00 92.12 298 PHE A N 1
ATOM 2358 C CA . PHE A 1 298 ? 23.718 -12.870 -16.708 1.00 92.12 298 PHE A CA 1
ATOM 2359 C C . PHE A 1 298 ? 23.695 -11.489 -16.044 1.00 92.12 298 PHE A C 1
ATOM 2361 O O . PHE A 1 298 ? 23.920 -11.391 -14.841 1.00 92.12 298 PHE A O 1
ATOM 2368 N N . LEU A 1 299 ? 23.405 -10.415 -16.783 1.00 92.25 299 LEU A N 1
ATOM 2369 C CA . LEU A 1 299 ? 23.373 -9.064 -16.214 1.00 92.25 299 LEU A CA 1
ATOM 2370 C C . LEU A 1 299 ? 22.290 -8.919 -15.138 1.00 92.25 299 LEU A C 1
ATOM 2372 O O . LEU A 1 299 ? 22.578 -8.366 -14.080 1.00 92.25 299 LEU A O 1
ATOM 2376 N N . SER A 1 300 ? 21.087 -9.455 -15.365 1.00 91.75 300 SER A N 1
ATOM 2377 C CA . SER A 1 300 ? 20.005 -9.475 -14.364 1.00 91.75 300 SER A CA 1
ATOM 2378 C C . SER A 1 300 ? 20.382 -10.280 -13.114 1.00 91.75 300 SER A C 1
ATOM 2380 O O . SER A 1 300 ? 20.030 -9.882 -12.000 1.00 91.75 300 SER A O 1
ATOM 2382 N N . LEU A 1 301 ? 21.152 -11.365 -13.265 1.00 92.88 301 LEU A N 1
ATOM 2383 C CA . LEU A 1 301 ? 21.650 -12.165 -12.142 1.00 92.88 301 LEU A CA 1
ATOM 2384 C C . LEU A 1 301 ? 22.640 -11.370 -11.288 1.00 92.88 301 LEU A C 1
ATOM 2386 O O . LEU A 1 301 ? 22.475 -11.276 -10.074 1.00 92.88 301 LEU A O 1
ATOM 2390 N N . PHE A 1 302 ? 23.651 -10.763 -11.917 1.00 92.62 302 PHE A N 1
ATOM 2391 C CA . PHE A 1 302 ? 24.644 -9.950 -11.207 1.00 92.62 302 PHE A CA 1
ATOM 2392 C C . PHE A 1 302 ? 24.033 -8.688 -10.598 1.00 92.62 302 PHE A C 1
ATOM 2394 O O . PHE A 1 302 ? 24.427 -8.291 -9.504 1.00 92.62 302 PHE A O 1
ATOM 2401 N N . TYR A 1 303 ? 23.040 -8.098 -11.259 1.00 91.81 303 TYR A N 1
ATOM 2402 C CA . TYR A 1 303 ? 22.227 -7.036 -10.681 1.00 91.81 303 TYR A CA 1
ATOM 2403 C C . TYR A 1 303 ? 21.498 -7.521 -9.417 1.00 91.81 303 TYR A C 1
ATOM 2405 O O . TYR A 1 303 ? 21.599 -6.892 -8.366 1.00 91.81 303 TYR A O 1
ATOM 2413 N N . SER A 1 304 ? 20.856 -8.690 -9.470 1.00 91.81 304 SER A N 1
ATOM 2414 C CA . SER A 1 304 ? 20.153 -9.270 -8.317 1.00 91.81 304 SER A CA 1
ATOM 2415 C C . SER A 1 304 ? 21.106 -9.659 -7.177 1.00 91.81 304 SER A C 1
ATOM 2417 O O . SER A 1 304 ? 20.736 -9.568 -6.006 1.00 91.81 304 SER A O 1
ATOM 2419 N N . PHE A 1 305 ? 22.362 -10.020 -7.473 1.00 93.38 305 PHE A N 1
ATOM 2420 C CA . PHE A 1 305 ? 23.385 -10.246 -6.445 1.00 93.38 305 PHE A CA 1
ATOM 2421 C C . PHE A 1 305 ? 23.724 -8.997 -5.639 1.00 93.38 305 PHE A C 1
ATOM 2423 O O . PHE A 1 305 ? 24.131 -9.141 -4.490 1.00 93.38 305 PHE A O 1
ATOM 2430 N N . VAL A 1 306 ? 23.532 -7.789 -6.176 1.00 92.62 306 VAL A N 1
ATOM 2431 C CA . VAL A 1 306 ? 23.720 -6.557 -5.396 1.00 92.62 306 VAL A CA 1
ATOM 2432 C C . VAL A 1 306 ? 22.761 -6.552 -4.205 1.00 92.62 306 VAL A C 1
ATOM 2434 O O . VAL A 1 306 ? 23.195 -6.354 -3.074 1.00 92.62 306 VAL A O 1
ATOM 2437 N N . SER A 1 307 ? 21.486 -6.880 -4.424 1.00 90.75 307 SER A N 1
ATOM 2438 C CA . SER A 1 307 ? 20.490 -7.015 -3.353 1.00 90.75 307 SER A CA 1
ATOM 2439 C C . SER A 1 307 ? 20.911 -8.036 -2.290 1.00 90.75 307 SER A C 1
ATOM 2441 O O . SER A 1 307 ? 20.773 -7.782 -1.094 1.00 90.75 307 SER A O 1
ATOM 2443 N N . LEU A 1 308 ? 21.486 -9.165 -2.713 1.00 90.44 308 LEU A N 1
ATOM 2444 C CA . LEU A 1 308 ? 22.006 -10.184 -1.799 1.00 90.44 308 LEU A CA 1
ATOM 2445 C C . LEU A 1 308 ? 23.247 -9.696 -1.027 1.00 90.44 308 LEU A C 1
ATOM 2447 O O . LEU A 1 308 ? 23.367 -9.945 0.170 1.00 90.44 308 LEU A O 1
ATOM 2451 N N . ALA A 1 309 ? 24.152 -8.969 -1.688 1.00 92.25 309 ALA A N 1
ATOM 2452 C CA . ALA A 1 309 ? 25.368 -8.420 -1.088 1.00 92.25 309 ALA A CA 1
ATOM 2453 C C . ALA A 1 309 ? 25.063 -7.369 -0.010 1.00 92.25 309 ALA A C 1
ATOM 2455 O O . ALA A 1 309 ? 25.755 -7.309 1.005 1.00 92.25 309 ALA A O 1
ATOM 2456 N N . PHE A 1 310 ? 23.991 -6.595 -0.192 1.00 91.62 310 PHE A N 1
ATOM 2457 C CA . PHE A 1 310 ? 23.464 -5.663 0.808 1.00 91.62 310 PHE A CA 1
ATOM 2458 C C . PHE A 1 310 ? 22.533 -6.328 1.838 1.00 91.62 310 PHE A C 1
ATOM 2460 O O . PHE A 1 310 ? 21.818 -5.636 2.558 1.00 91.62 310 PHE A O 1
ATOM 2467 N N . GLN A 1 311 ? 22.586 -7.660 1.951 1.00 90.25 311 GLN A N 1
ATOM 2468 C CA . GLN A 1 311 ? 21.933 -8.444 3.004 1.00 90.25 311 GLN A CA 1
ATOM 2469 C C . GLN A 1 311 ? 20.399 -8.340 3.012 1.00 90.25 311 GLN A C 1
ATOM 2471 O O . GLN A 1 311 ? 19.773 -8.451 4.067 1.00 90.25 311 GLN A O 1
ATOM 2476 N N . ILE A 1 312 ? 19.771 -8.167 1.843 1.00 90.69 312 ILE A N 1
ATOM 2477 C CA . ILE A 1 312 ? 18.313 -8.304 1.736 1.00 90.69 312 ILE A CA 1
ATOM 2478 C C . ILE A 1 312 ? 17.930 -9.763 2.052 1.00 90.69 312 ILE A C 1
ATOM 2480 O O . ILE A 1 312 ? 18.507 -10.687 1.465 1.00 90.69 312 ILE A O 1
ATOM 2484 N N . PRO A 1 313 ? 16.982 -10.004 2.978 1.00 89.31 313 PRO A N 1
ATOM 2485 C CA . PRO A 1 313 ? 16.625 -11.353 3.390 1.00 89.31 313 PRO A CA 1
ATOM 2486 C C . PRO A 1 313 ? 15.795 -12.067 2.312 1.00 89.31 313 PRO A C 1
ATOM 2488 O O . PRO A 1 313 ? 14.659 -11.698 2.021 1.00 89.31 313 PRO A O 1
ATOM 2491 N N . PHE A 1 314 ? 16.359 -13.134 1.744 1.00 89.94 314 PHE A N 1
ATOM 2492 C CA . PHE A 1 314 ? 15.689 -13.987 0.751 1.00 89.94 314 PHE A CA 1
ATOM 2493 C C . PHE A 1 314 ? 15.383 -15.403 1.257 1.00 89.94 314 PHE A C 1
ATOM 2495 O O . PHE A 1 314 ? 14.965 -16.246 0.471 1.00 89.94 314 PHE A O 1
ATOM 2502 N N . THR A 1 315 ? 15.630 -15.699 2.535 1.00 89.56 315 THR A N 1
ATOM 2503 C CA . THR A 1 315 ? 15.560 -17.064 3.089 1.00 89.56 315 THR A CA 1
ATOM 2504 C C . THR A 1 315 ? 14.697 -17.176 4.342 1.00 89.56 315 THR A C 1
ATOM 2506 O O . THR A 1 315 ? 14.753 -18.204 5.014 1.00 89.56 315 THR A O 1
ATOM 2509 N N . ASN A 1 316 ? 13.935 -16.143 4.700 1.00 90.06 316 ASN A N 1
ATOM 2510 C CA . ASN A 1 316 ? 13.089 -16.196 5.887 1.00 90.06 316 ASN A CA 1
ATOM 2511 C C . ASN A 1 316 ? 11.916 -17.166 5.675 1.00 90.06 316 ASN A C 1
ATOM 2513 O O . ASN A 1 316 ? 11.535 -17.453 4.536 1.00 90.06 316 ASN A O 1
ATOM 2517 N N . PRO A 1 317 ? 11.336 -17.704 6.757 1.00 88.88 317 PRO A N 1
ATOM 2518 C CA . PRO A 1 317 ? 10.137 -18.517 6.644 1.00 88.88 317 PRO A CA 1
ATOM 2519 C C . PRO A 1 317 ? 8.954 -17.685 6.134 1.00 88.88 317 PRO A C 1
ATOM 2521 O O . PRO A 1 317 ? 8.878 -16.469 6.336 1.00 88.88 317 PRO A O 1
ATOM 2524 N N . SER A 1 318 ? 8.012 -18.364 5.486 1.00 88.75 318 SER A N 1
ATOM 2525 C CA . SER A 1 318 ? 6.697 -17.796 5.201 1.00 88.75 318 SER A CA 1
ATOM 2526 C C . SER A 1 318 ? 5.933 -17.589 6.507 1.00 88.75 318 SER A C 1
ATOM 2528 O O . SER A 1 318 ? 6.154 -18.301 7.489 1.00 88.75 318 SER A O 1
ATOM 2530 N N . ALA A 1 319 ? 5.033 -16.615 6.519 1.00 90.56 319 ALA A N 1
ATOM 2531 C CA . ALA A 1 319 ? 4.206 -16.303 7.674 1.00 90.56 319 ALA A CA 1
ATOM 2532 C C . ALA A 1 319 ? 2.724 -16.354 7.291 1.00 90.56 319 ALA A C 1
ATOM 2534 O O . ALA A 1 319 ? 2.416 -16.174 6.113 1.00 90.56 319 ALA A O 1
ATOM 2535 N N . PRO A 1 320 ? 1.815 -16.563 8.260 1.00 91.81 320 PRO A N 1
ATOM 2536 C CA . PRO A 1 320 ? 0.382 -16.471 8.016 1.00 91.81 320 PRO A CA 1
ATOM 2537 C C . PRO A 1 320 ? -0.005 -15.125 7.394 1.00 91.81 320 PRO A C 1
ATOM 2539 O O . PRO A 1 320 ? 0.548 -14.076 7.733 1.00 91.81 320 PRO A O 1
ATOM 2542 N N . ASP A 1 321 ? -0.969 -15.155 6.487 1.00 91.88 321 ASP A N 1
ATOM 2543 C CA . ASP A 1 321 ? -1.430 -13.992 5.719 1.00 91.88 321 ASP A CA 1
ATOM 2544 C C . ASP A 1 321 ? -2.134 -12.953 6.596 1.00 91.88 321 ASP A C 1
ATOM 2546 O O . ASP A 1 321 ? -1.951 -11.750 6.435 1.00 91.88 321 ASP A O 1
ATOM 2550 N N . THR A 1 322 ? -2.857 -13.422 7.610 1.00 91.62 322 THR A N 1
ATOM 2551 C CA . THR A 1 322 ? -3.702 -12.598 8.484 1.00 91.62 322 THR A CA 1
ATOM 2552 C C . THR A 1 322 ? -2.982 -12.003 9.698 1.00 91.62 322 THR A C 1
ATOM 2554 O O . THR A 1 322 ? -3.580 -11.246 10.472 1.00 91.62 322 THR A O 1
ATOM 2557 N N . GLN A 1 323 ? -1.701 -12.330 9.884 1.00 92.56 323 GLN A N 1
ATOM 2558 C CA . GLN A 1 323 ? -0.886 -11.847 10.997 1.00 92.56 323 GLN A CA 1
ATOM 2559 C C . GLN A 1 323 ? 0.251 -10.963 10.498 1.00 92.56 323 GLN A C 1
ATOM 2561 O O . GLN A 1 323 ? 0.827 -11.202 9.436 1.00 92.56 323 GLN A O 1
ATOM 2566 N N . THR A 1 324 ? 0.606 -9.968 11.310 1.00 93.44 324 THR A N 1
ATOM 2567 C CA . THR A 1 324 ? 1.791 -9.142 11.086 1.00 93.44 324 THR A CA 1
ATOM 2568 C C . THR A 1 324 ? 3.038 -10.010 11.080 1.00 93.44 324 THR A C 1
ATOM 2570 O O . THR A 1 324 ? 3.318 -10.737 12.035 1.00 93.44 324 THR A O 1
ATOM 2573 N N . ALA A 1 325 ? 3.815 -9.899 10.011 1.00 93.00 325 ALA A N 1
ATOM 2574 C CA . ALA A 1 325 ? 5.074 -10.603 9.880 1.00 93.00 325 ALA A CA 1
ATOM 2575 C C . ALA A 1 325 ? 6.148 -9.680 9.315 1.00 93.00 325 ALA A C 1
ATOM 2577 O O . ALA A 1 325 ? 5.952 -9.023 8.295 1.00 93.00 325 ALA A O 1
ATOM 2578 N N . TYR A 1 326 ? 7.309 -9.673 9.967 1.00 89.94 326 TYR A N 1
ATOM 2579 C CA . TYR A 1 326 ? 8.462 -8.891 9.539 1.00 89.94 326 TYR A CA 1
ATOM 2580 C C . TYR A 1 326 ? 9.330 -9.715 8.593 1.00 89.94 326 TYR A C 1
ATOM 2582 O O . TYR A 1 326 ? 9.830 -10.775 8.968 1.00 89.94 326 TYR A O 1
ATOM 2590 N N . ASN A 1 327 ? 9.539 -9.206 7.379 1.00 87.62 327 ASN A N 1
ATOM 2591 C CA . ASN A 1 327 ? 10.370 -9.836 6.351 1.00 87.62 327 ASN A CA 1
ATOM 2592 C C . ASN A 1 327 ? 9.994 -11.292 5.991 1.00 87.62 327 ASN A C 1
ATOM 2594 O O . ASN A 1 327 ? 10.915 -12.095 5.816 1.00 87.62 327 ASN A O 1
ATOM 2598 N N . PRO A 1 328 ? 8.710 -11.697 5.902 1.00 91.00 328 PRO A N 1
ATOM 2599 C CA . PRO A 1 328 ? 8.386 -13.054 5.484 1.00 91.00 328 PRO A CA 1
ATOM 2600 C C . PRO A 1 328 ? 8.695 -13.229 3.997 1.00 91.00 328 PRO A C 1
ATOM 2602 O O . PRO A 1 328 ? 8.458 -12.335 3.183 1.00 91.00 328 PRO A O 1
ATOM 2605 N N . ASN A 1 329 ? 9.180 -14.406 3.618 1.00 89.44 329 ASN A N 1
ATOM 2606 C CA . ASN A 1 329 ? 9.386 -14.743 2.216 1.00 89.44 329 ASN A CA 1
ATOM 2607 C C . ASN A 1 329 ? 8.327 -15.759 1.759 1.00 89.44 329 ASN A C 1
ATOM 2609 O O . ASN A 1 329 ? 8.146 -16.805 2.385 1.00 89.44 329 ASN A O 1
ATOM 2613 N N . ALA A 1 330 ? 7.657 -15.488 0.636 1.00 85.81 330 ALA A N 1
ATOM 2614 C CA . ALA A 1 330 ? 6.624 -16.377 0.091 1.00 85.81 330 ALA A CA 1
ATOM 2615 C C . ALA A 1 330 ? 7.187 -17.724 -0.404 1.00 85.81 330 ALA A C 1
ATOM 2617 O O . ALA A 1 330 ? 6.525 -18.749 -0.302 1.00 85.81 330 ALA A O 1
ATOM 2618 N N . TYR A 1 331 ? 8.430 -17.735 -0.901 1.00 87.19 331 TYR A N 1
ATOM 2619 C CA . TYR A 1 331 ? 9.041 -18.911 -1.534 1.00 87.19 331 TYR A CA 1
ATOM 2620 C C . TYR A 1 331 ? 10.197 -19.513 -0.723 1.00 87.19 331 TYR A C 1
ATOM 2622 O O . TYR A 1 331 ? 10.981 -20.303 -1.257 1.00 87.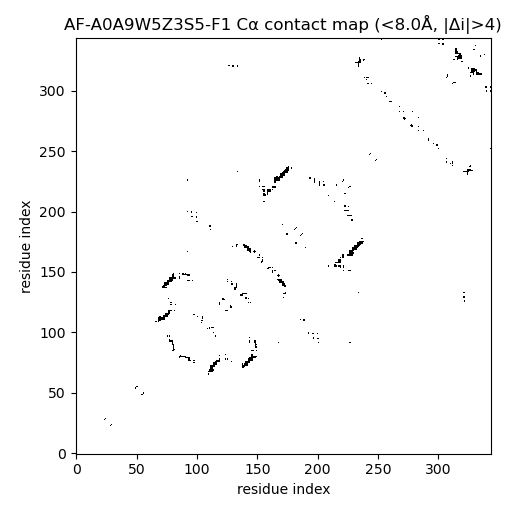19 331 TYR A O 1
ATOM 2630 N N . GLY A 1 332 ? 10.357 -19.123 0.549 1.00 86.06 332 GLY A N 1
ATOM 2631 C CA . GLY A 1 332 ? 11.490 -19.538 1.385 1.00 86.06 332 GLY A CA 1
ATOM 2632 C C . GLY A 1 332 ? 12.822 -19.336 0.653 1.00 86.06 332 GLY A C 1
ATOM 2633 O O . GLY A 1 332 ? 13.046 -18.279 0.067 1.00 86.06 332 GLY A O 1
ATOM 2634 N N . HIS A 1 333 ? 13.664 -20.373 0.587 1.00 85.50 333 HIS A N 1
ATOM 2635 C CA . HIS A 1 333 ? 14.953 -20.341 -0.126 1.00 85.50 333 HIS A CA 1
ATOM 2636 C C . HIS A 1 333 ? 14.861 -20.069 -1.640 1.00 85.50 333 HIS A C 1
ATOM 2638 O O . HIS A 1 333 ? 15.850 -19.656 -2.243 1.00 85.50 333 HIS A O 1
ATOM 2644 N N . GLY A 1 334 ? 13.700 -20.279 -2.267 1.00 89.69 334 GLY A N 1
ATOM 2645 C CA . GLY A 1 334 ? 13.478 -19.980 -3.684 1.00 89.69 334 GLY A CA 1
ATOM 2646 C C . GLY A 1 334 ? 13.268 -18.493 -3.983 1.00 89.69 334 GLY A C 1
ATOM 2647 O O . GLY A 1 334 ? 13.274 -18.104 -5.149 1.00 89.69 334 GLY A O 1
ATOM 2648 N N . SER A 1 335 ? 13.111 -17.644 -2.963 1.00 92.31 335 SER A N 1
ATOM 2649 C CA . SER A 1 335 ? 12.701 -16.244 -3.157 1.00 92.31 335 SER A CA 1
ATOM 2650 C C . SER A 1 335 ? 13.719 -15.421 -3.933 1.00 92.31 335 SER A C 1
ATOM 2652 O O . SER A 1 335 ? 13.331 -14.568 -4.724 1.00 92.31 335 SER A O 1
ATOM 2654 N N . PHE A 1 336 ? 15.012 -15.712 -3.772 1.00 92.69 336 PHE A N 1
ATOM 2655 C CA . PHE A 1 336 ? 16.057 -15.075 -4.573 1.00 92.69 336 PHE A CA 1
ATOM 2656 C C . PHE A 1 336 ? 15.923 -15.409 -6.065 1.00 92.69 336 PHE A C 1
ATOM 2658 O O . PHE A 1 336 ? 16.083 -14.534 -6.909 1.00 92.69 336 PHE A O 1
ATOM 2665 N N . VAL A 1 337 ? 15.607 -16.665 -6.398 1.00 93.12 337 VAL A N 1
ATOM 2666 C CA . VAL A 1 337 ? 15.458 -17.099 -7.795 1.00 93.12 337 VAL A CA 1
ATOM 2667 C C . VAL A 1 337 ? 14.246 -16.427 -8.429 1.00 93.12 337 VAL A C 1
ATOM 2669 O O . VAL A 1 337 ? 14.348 -15.933 -9.547 1.00 93.12 337 VAL A O 1
ATOM 2672 N N . VAL A 1 338 ? 13.128 -16.346 -7.702 1.00 92.88 338 VAL A N 1
ATOM 2673 C CA . VAL A 1 338 ? 11.934 -15.624 -8.166 1.00 92.88 338 VAL A CA 1
ATOM 2674 C C . VAL A 1 338 ? 12.245 -14.141 -8.365 1.00 92.88 338 VAL A C 1
ATOM 2676 O O . VAL A 1 338 ? 11.945 -13.599 -9.423 1.00 92.88 338 VAL A O 1
ATOM 2679 N N . TYR A 1 339 ? 12.913 -13.502 -7.403 1.00 91.44 339 TYR A N 1
ATOM 2680 C CA . TYR A 1 339 ? 13.341 -12.106 -7.518 1.00 91.44 339 TYR A CA 1
ATOM 2681 C C . TYR A 1 339 ? 14.243 -11.868 -8.736 1.00 91.44 339 TYR A C 1
ATOM 2683 O O . TYR A 1 339 ? 14.044 -10.912 -9.479 1.00 91.44 339 TYR A O 1
ATOM 2691 N N . TRP A 1 340 ? 15.201 -12.760 -8.990 1.00 93.00 340 TRP A N 1
ATOM 2692 C CA . TRP A 1 340 ? 16.046 -12.670 -10.175 1.00 93.00 340 TRP A CA 1
ATOM 2693 C C . TRP A 1 340 ? 15.244 -12.825 -11.473 1.00 93.00 340 TRP A C 1
ATOM 2695 O O . TRP A 1 340 ? 15.425 -12.021 -12.382 1.00 93.00 340 TRP A O 1
ATOM 2705 N N . MET A 1 341 ? 14.332 -13.798 -11.555 1.00 93.19 341 MET A N 1
ATOM 2706 C CA . MET A 1 341 ? 13.486 -13.987 -12.740 1.00 93.19 341 MET A CA 1
ATOM 2707 C C . MET A 1 341 ? 12.517 -12.826 -12.989 1.00 93.19 341 MET A C 1
ATOM 2709 O O . MET A 1 341 ? 12.115 -12.636 -14.127 1.00 93.19 341 MET A O 1
ATOM 2713 N N . LEU A 1 342 ? 12.164 -12.037 -11.968 1.00 89.62 342 LEU A N 1
ATOM 2714 C CA . LEU A 1 342 ? 11.405 -10.791 -12.146 1.00 89.62 342 LEU A CA 1
ATOM 2715 C C . LEU A 1 342 ? 12.261 -9.645 -12.717 1.00 89.62 342 LEU A C 1
ATOM 2717 O O . LEU A 1 342 ? 11.719 -8.729 -13.328 1.00 89.62 342 LEU A O 1
ATOM 2721 N N . ASN A 1 343 ? 13.581 -9.690 -12.516 1.00 88.56 343 ASN A N 1
ATOM 2722 C CA . ASN A 1 343 ? 14.532 -8.697 -13.029 1.00 88.56 343 ASN A CA 1
ATOM 2723 C C . ASN A 1 343 ? 15.100 -9.045 -14.418 1.00 88.56 343 ASN A C 1
ATOM 2725 O O . ASN A 1 343 ? 15.802 -8.213 -15.001 1.00 88.56 343 ASN A O 1
ATOM 2729 N N . TRP A 1 344 ? 14.893 -1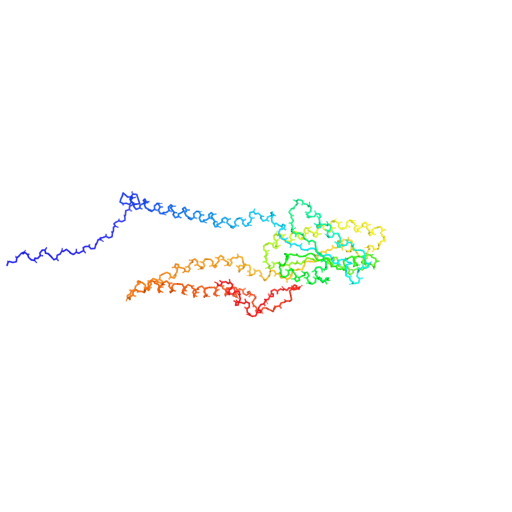0.275 -14.897 1.00 86.75 344 TRP A N 1
ATOM 2730 C CA . TRP A 1 344 ? 15.322 -10.753 -16.215 1.00 86.75 344 TRP A CA 1
ATOM 2731 C C . TRP A 1 344 ? 14.263 -10.456 -17.272 1.00 86.75 344 TRP A C 1
ATOM 2733 O O . TRP A 1 344 ? 14.659 -9.935 -18.343 1.00 86.75 344 TRP A O 1
#

Radius of gyration: 35.28 Å; Cα contacts (8 Å, |Δi|>4): 409; chains: 1; bounding box: 96×48×118 Å

Foldseek 3Di:
DDDPPPPPPPPPPPPPDPPDDDDPPDPVCPVVVVVCCVVVVVVVVVVVVVCCVPVVVVVVVVVCVQVCQLVQEEEEEELACVDPPSVVDDGDLSVLLVVLVVVVVPDPDRAHNYDYDYCVVQVVDPLSVLVCCLVVVHQKYKYFDHCQRVLLVCCQAVLPQPRDQQNGIAIEHACQVDVCCCVVPVVVRVVVSQVSSQVRRQVVVVVVSVVVVTDCPSHVVCRVSVHGYHYFHQEDPDDPLCCCCPPVVVVVLVVCLVVVCVVCVVVLCCQADHPDHHDDPVVSVVCVVVVSVVVQLVVLLVSLVVCVVSPQDQAADADDSSHHDYNHHPVHNCRSVVSSVVSD

InterPro domains:
  IPR022703 Domain of unknown function DUF3533 [PF12051] (44-344)
  IPR053001 MNNG export permease-like [PTHR34814] (17-344)

Solvent-accessible surface area (backbone atoms only — not comparable to full-atom values): 19132 Å² total; per-residue (Å²): 135,87,85,88,84,73,87,84,78,79,81,72,81,70,75,76,71,77,77,78,89,71,63,86,83,39,76,89,40,51,66,58,50,54,52,48,53,52,52,49,50,53,50,50,51,50,50,53,52,50,44,58,65,56,54,44,51,65,52,58,69,56,74,50,45,77,87,42,32,52,72,49,34,28,38,36,32,52,29,27,23,69,38,89,91,33,53,88,47,86,54,57,51,32,59,44,49,55,50,47,52,49,54,54,72,74,42,92,62,92,51,65,18,71,41,83,46,60,39,72,83,36,78,67,36,74,59,49,51,40,38,38,38,64,71,61,78,28,64,27,35,37,42,28,32,37,53,27,36,58,52,41,49,45,12,38,75,73,33,36,65,84,61,60,30,44,66,28,21,32,37,41,36,46,33,52,79,44,55,65,59,30,66,75,46,50,51,54,54,52,49,49,50,51,53,51,34,41,66,63,43,35,64,54,49,53,51,51,46,64,72,72,67,54,57,57,87,47,20,54,47,52,58,60,62,30,52,37,66,35,82,42,43,32,32,50,67,53,64,75,79,50,48,58,62,74,74,48,33,65,60,53,54,52,49,53,60,62,52,46,55,71,70,46,42,69,63,64,41,43,51,60,61,56,102,56,83,58,58,57,68,71,59,50,52,50,49,52,53,55,50,49,55,54,48,44,52,50,51,23,44,58,55,44,44,50,50,51,74,70,64,54,82,40,62,34,61,63,62,67,65,65,37,68,38,80,59,54,22,93,51,24,76,49,33,50,59,53,54,28,64,75,61,88

Nearest PDB structures (foldseek):
  4n4u-assembly2_B  TM=4.060E-01  e=4.260E-01  Bordetella bronchiseptica RB50
  5izz-assembly1_A  TM=3.486E-01  e=1.311E+00  uncultured bacterium

pLDDT: mean 87.96, std 11.39, range [34.22, 97.75]

Sequence (344 aa):
MSSDKVQMAEAGNKAEAPPVAVSFFDPALKATRRSVFFQWGRTVLLLCVFILCILSLFWAVQFQAESRFPALTVWVVDFDGQLEPYRNETP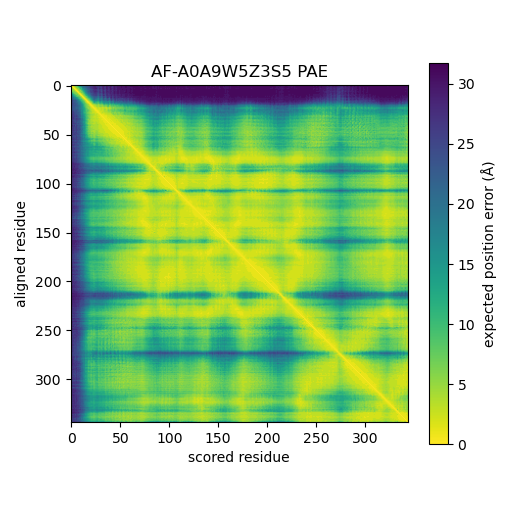IVGPAVTEVVNQILDSSSEHLGYTIKSPADFNNDPWAVRQSVYDEHAYAAVIVNSNATALLRNAVTNGNSSYDPYGAAEFVTISARDPTTYYDYINPFLYELDVAVRSYFGPRWIQTVAQEGYNISQAPQAINPAIGFTSVDLRPFVPAVITPAVSIGLIYLIILAFFNTPFMMPIHMQFIKGNHPPLKIPQWLLWRILSNIGTYFFLSLFYSFVSLAFQIPFTNPSAPDTQTAYNPNAYGHGSFVVYWMLNW

Organism: NCBI:txid319629

Secondary structure (DSSP, 8-state):
---SSSTTS------PPPPPPPPTT-GGGHHHHHHHHHHHHHHHHHHHHHHHHHHHHHHHHHTTTGGGGGGSEEEEEE-TTTSTTGGGS--SHHHHHHHHHHHHHTSSS---EEEEE-GGGGTT-HHHHHHHHHTTSSSEEEEE-TTHHHHHHHHHHHT-TT--TTBSEEEEE-TTT-HHHIIIIIHHHHHHHHHHHHHHHHHHHHHHHHHHT--GGG-GGGTTTS--EEEEESS----GGGHIIIIIHHHHHHHHHHHHHHHHHHHHHHTTSSSSPPPPHHHHHHHHHHHHHHHHHHHHHHHHHHHHHTT---SPPP--TTS--SS--TTGGGHHHHHHHHH-

Mean predicted aligned error: 9.12 Å